Protein AF-A0A9E5TPZ7-F1 (afdb_monomer_lite)

Sequence (290 aa):
MLGFLERLFGKSESRESRTTAAVMASDDLERIEEELKKITHGYEAARLLNRAGDLYLVKGDRQKALGRYGDAIDAYLQAGEYDNAMAVCRKIIRVVPEVIRTRRTLAWLCLGKGFLEIAREHIEAYTAASIEADLSPLAVQHLLLMAQYVDRPEFRDFLTDKLVELGDQEAAERVREGKAAEGVRAAGWTPVVFAAMLTPEELRRAATEGFEIKAPTGEAGVVDELESLLFDPEGAARAQMAEIEAAAQKESAPEEEVAAEVEEEEEHEAEKEEEEEEEEGEEEEEEEED

Foldseek 3Di:
DPPPVCVVPDDDDDPVRLVVLLVVLVVLLVVLVVVCVVPVAADVNLVSLQSNLVSCVSNVNNLSSLLSLLSSLLRCLLNVNLVVSLVSLVVNCVVQVLQLLSLLLNLLSCQLVVVLVSSLVSLVSSLVSCVVLVNLLLNLLSLLLQLLAAQPPVSLLSSLVSCVVSVNNVSSVCSVPDGHPHHSNGQHCQSSSVSSLDFSVNSVCCSVVVHRDYTDRPPDPCSVVCVVVSPPPVRRSVRSSVSVVSSVVVVPDDCPVVVVVVVVVVVVVVVVVVVVVVVVVVVVVVVVPD

Structure (mmCIF, N/CA/C/O backbone):
data_AF-A0A9E5TPZ7-F1
#
_entry.id   AF-A0A9E5TPZ7-F1
#
loop_
_atom_site.group_PDB
_atom_site.id
_atom_site.type_symbol
_atom_site.label_atom_id
_atom_site.label_alt_id
_atom_site.label_comp_id
_atom_site.label_asym_id
_atom_site.label_entity_id
_atom_site.label_seq_id
_atom_site.pdbx_PDB_ins_code
_atom_site.Cartn_x
_atom_site.Cartn_y
_atom_site.Cartn_z
_atom_site.occupancy
_atom_site.B_iso_or_equiv
_atom_site.auth_seq_id
_atom_site.auth_comp_id
_atom_site.auth_asym_id
_atom_site.auth_atom_id
_atom_site.pdbx_PDB_model_num
ATOM 1 N N . MET A 1 1 ? -6.695 -1.671 -24.739 1.00 43.97 1 MET A N 1
ATOM 2 C CA . MET A 1 1 ? -5.340 -1.859 -24.167 1.00 43.97 1 MET A CA 1
ATOM 3 C C . MET A 1 1 ? -5.181 -3.199 -23.423 1.00 43.97 1 MET A C 1
ATOM 5 O O . MET A 1 1 ? -4.324 -3.303 -22.562 1.00 43.97 1 MET A O 1
ATOM 9 N N . LEU A 1 2 ? -5.942 -4.250 -23.774 1.00 39.06 2 LEU A N 1
ATOM 10 C CA . LEU A 1 2 ? -5.885 -5.566 -23.105 1.00 39.06 2 LEU A CA 1
ATOM 11 C C . LEU A 1 2 ? -5.026 -6.620 -23.842 1.00 39.06 2 LEU A C 1
ATOM 13 O O . LEU A 1 2 ? -4.728 -7.659 -23.277 1.00 39.06 2 LEU A O 1
ATOM 17 N N . GLY A 1 3 ? -4.557 -6.343 -25.066 1.00 36.59 3 GLY A N 1
ATOM 18 C CA . GLY A 1 3 ? -3.889 -7.346 -25.915 1.00 36.59 3 GLY A CA 1
ATOM 19 C C . GLY A 1 3 ? -2.373 -7.519 -25.740 1.00 36.59 3 GLY A C 1
ATOM 20 O O . GLY A 1 3 ? -1.787 -8.330 -26.447 1.00 36.59 3 GLY A O 1
ATOM 21 N N . PHE A 1 4 ? -1.712 -6.756 -24.859 1.00 51.56 4 PHE A N 1
ATOM 22 C CA . PHE A 1 4 ? -0.260 -6.904 -24.646 1.00 51.56 4 PHE A CA 1
ATOM 23 C C . PHE A 1 4 ? 0.067 -7.995 -23.616 1.00 51.56 4 PHE A C 1
ATOM 25 O O . PHE A 1 4 ? 1.029 -8.731 -23.796 1.00 51.56 4 PHE A O 1
ATOM 32 N N . LEU A 1 5 ? -0.764 -8.147 -22.577 1.00 46.06 5 LEU A N 1
ATOM 33 C CA . LEU A 1 5 ? -0.513 -9.104 -21.493 1.00 46.06 5 LEU A CA 1
ATOM 34 C C . LEU A 1 5 ? -0.950 -10.536 -21.847 1.00 46.06 5 LEU A C 1
ATOM 36 O O . LEU A 1 5 ? -0.249 -11.474 -21.494 1.00 46.06 5 LEU A O 1
ATOM 40 N N . GLU A 1 6 ? -2.020 -10.726 -22.629 1.00 43.81 6 GLU A N 1
ATOM 41 C CA . GLU A 1 6 ? -2.411 -12.064 -23.127 1.00 43.81 6 GLU A CA 1
ATOM 42 C C . GLU A 1 6 ? -1.367 -12.685 -24.068 1.00 43.81 6 GLU A C 1
ATOM 44 O O . GLU A 1 6 ? -1.239 -13.904 -24.146 1.00 43.81 6 GLU A O 1
ATOM 49 N N . ARG A 1 7 ? -0.577 -11.854 -24.759 1.00 48.50 7 ARG A N 1
ATOM 50 C CA . ARG A 1 7 ? 0.438 -12.316 -25.714 1.00 48.50 7 ARG A CA 1
ATOM 51 C C . ARG A 1 7 ? 1.728 -12.806 -25.046 1.00 48.50 7 ARG A C 1
ATOM 53 O O . ARG A 1 7 ? 2.487 -13.514 -25.690 1.00 48.50 7 ARG A O 1
ATOM 60 N N . LEU A 1 8 ? 1.948 -12.456 -23.776 1.00 52.69 8 LEU A N 1
ATOM 61 C CA . LEU A 1 8 ? 3.119 -12.868 -22.991 1.00 52.69 8 LEU A CA 1
ATOM 62 C C . LEU A 1 8 ? 2.910 -14.192 -22.237 1.00 52.69 8 LEU A C 1
ATOM 64 O O . LEU A 1 8 ? 3.887 -14.857 -21.914 1.00 52.69 8 LEU A O 1
ATOM 68 N N . PHE A 1 9 ? 1.659 -14.599 -21.990 1.00 55.25 9 PHE A N 1
ATOM 69 C CA . PHE A 1 9 ? 1.343 -15.805 -21.208 1.00 55.25 9 PHE A CA 1
ATOM 70 C C . PHE A 1 9 ? 0.661 -16.925 -22.013 1.00 55.25 9 PHE A C 1
ATOM 72 O O . PHE A 1 9 ? 0.388 -17.993 -21.471 1.00 55.25 9 PHE A O 1
ATOM 79 N N . GLY A 1 10 ? 0.415 -16.728 -23.314 1.00 41.12 10 GLY A N 1
ATOM 80 C CA . GLY A 1 10 ? -0.245 -17.709 -24.176 1.00 41.12 10 GLY A CA 1
ATOM 81 C C . GLY A 1 10 ? 0.584 -18.112 -25.397 1.00 41.12 10 GLY A C 1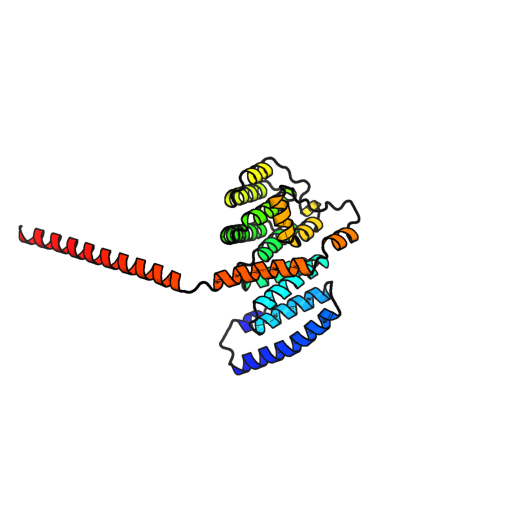
ATOM 82 O O . GLY A 1 10 ? 0.679 -17.348 -26.355 1.00 41.12 10 GLY A O 1
ATOM 83 N N . LYS A 1 11 ? 1.034 -19.378 -25.405 1.00 44.97 11 LYS A N 1
ATOM 84 C CA . LYS A 1 11 ? 1.666 -20.135 -26.512 1.00 44.97 11 LYS A CA 1
ATOM 85 C C . LYS A 1 11 ? 3.186 -19.953 -26.640 1.00 44.97 11 LYS A C 1
ATOM 87 O O . LYS A 1 11 ? 3.706 -18.849 -26.609 1.00 44.97 11 LYS A O 1
ATOM 92 N N . SER A 1 12 ? 3.893 -21.078 -26.783 1.00 46.06 12 SER A N 1
ATOM 93 C CA . SER A 1 12 ? 5.357 -21.197 -26.775 1.00 46.06 12 SER A CA 1
ATOM 94 C C . SER A 1 12 ? 6.047 -20.243 -27.763 1.00 46.06 12 SER A C 1
ATOM 96 O O . SER A 1 12 ? 6.241 -20.579 -28.934 1.00 46.06 12 SER A O 1
ATOM 98 N N . GLU A 1 13 ? 6.449 -19.060 -27.301 1.00 52.91 13 GLU A N 1
ATOM 99 C CA . GLU A 1 13 ? 7.326 -18.183 -28.075 1.00 52.91 13 GLU A CA 1
ATOM 100 C C . GLU A 1 13 ? 8.676 -18.873 -28.287 1.00 52.91 13 GLU A C 1
ATOM 102 O O . GLU A 1 13 ? 9.293 -19.364 -27.330 1.00 52.91 13 GLU A O 1
ATOM 107 N N . SER A 1 14 ? 9.138 -18.902 -29.540 1.00 56.91 14 SER A N 1
ATOM 108 C CA . SER A 1 14 ? 10.461 -19.398 -29.908 1.00 56.91 14 SER A CA 1
ATOM 109 C C . SER A 1 14 ? 11.553 -18.646 -29.152 1.00 56.91 14 SER A C 1
ATOM 111 O O . SER A 1 14 ? 11.469 -17.435 -28.940 1.00 56.91 14 SER A O 1
ATOM 113 N N . ARG A 1 15 ? 12.614 -19.366 -28.776 1.00 57.41 15 ARG A N 1
ATOM 114 C CA . ARG A 1 15 ? 13.763 -18.833 -28.025 1.00 57.41 15 ARG A CA 1
ATOM 115 C C . ARG A 1 15 ? 14.393 -17.600 -28.695 1.00 57.41 15 ARG A C 1
ATOM 117 O O . ARG A 1 15 ? 14.819 -16.693 -27.986 1.00 57.41 15 ARG A O 1
ATOM 124 N N . GLU A 1 16 ? 14.374 -17.538 -30.029 1.00 60.53 16 GLU A N 1
ATOM 125 C CA . GLU A 1 16 ? 14.803 -16.384 -30.840 1.00 60.53 16 GLU A CA 1
ATOM 126 C C . GLU A 1 16 ? 13.897 -15.150 -30.666 1.00 60.53 16 GLU A C 1
ATOM 128 O O . GLU A 1 16 ? 14.385 -14.033 -30.527 1.00 60.53 16 GLU A O 1
AT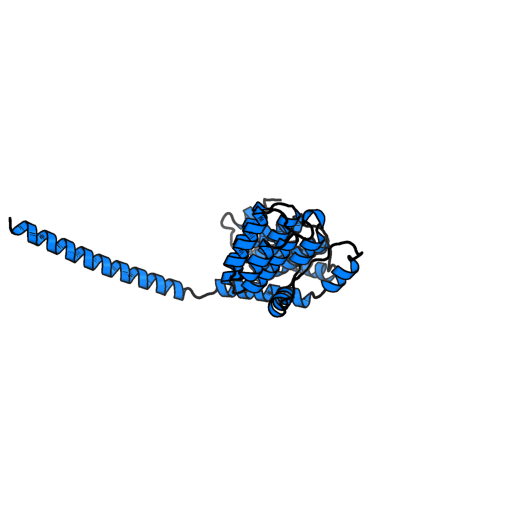OM 133 N N . SER A 1 17 ? 12.576 -15.331 -30.581 1.00 61.72 17 SER A N 1
ATOM 134 C CA . SER A 1 17 ? 11.623 -14.224 -30.396 1.00 61.72 17 SER A CA 1
ATOM 135 C C . SER A 1 17 ? 11.718 -13.614 -28.999 1.00 61.72 17 SER A C 1
ATOM 137 O O . SER A 1 17 ? 11.696 -12.391 -28.862 1.00 61.72 17 SER A O 1
ATOM 139 N N . ARG A 1 18 ? 11.926 -14.449 -27.971 1.00 62.06 18 ARG A N 1
ATOM 140 C CA . ARG A 1 18 ? 12.193 -13.980 -26.601 1.00 62.06 18 ARG A CA 1
ATOM 141 C C . ARG A 1 18 ? 13.506 -13.208 -26.494 1.00 62.06 18 ARG A C 1
ATOM 143 O O . ARG A 1 18 ? 13.567 -12.210 -25.782 1.00 62.06 18 ARG A O 1
ATOM 150 N N . THR A 1 19 ? 14.544 -13.622 -27.222 1.00 69.75 19 THR A N 1
ATOM 151 C CA . THR A 1 19 ? 15.822 -12.893 -27.234 1.00 69.75 19 THR A CA 1
ATOM 152 C C . THR A 1 19 ? 15.698 -11.549 -27.945 1.00 69.75 19 THR A C 1
ATOM 154 O O . THR A 1 19 ? 16.198 -10.557 -27.426 1.00 69.75 19 THR A O 1
ATOM 157 N N . THR A 1 20 ? 14.971 -11.461 -29.063 1.00 77.44 20 THR A N 1
ATOM 158 C CA . THR A 1 20 ? 14.703 -10.166 -29.713 1.00 77.44 20 THR A CA 1
ATOM 159 C C . THR A 1 20 ? 13.886 -9.228 -28.817 1.00 77.44 20 THR A C 1
ATOM 161 O O . THR A 1 20 ? 14.233 -8.055 -28.692 1.00 77.44 20 THR A O 1
ATOM 164 N N . ALA A 1 21 ? 12.845 -9.732 -28.145 1.00 76.31 21 ALA A N 1
ATOM 165 C CA . ALA A 1 21 ? 12.021 -8.934 -27.236 1.00 76.31 21 ALA A CA 1
ATOM 166 C C . ALA A 1 21 ? 12.813 -8.413 -26.024 1.00 76.31 21 ALA A C 1
ATOM 168 O O . ALA A 1 21 ? 12.684 -7.245 -25.666 1.00 76.31 21 ALA A O 1
ATOM 169 N N . ALA A 1 22 ? 13.674 -9.243 -25.429 1.00 78.19 22 ALA A N 1
ATOM 170 C CA . ALA A 1 22 ? 14.530 -8.840 -24.315 1.00 78.19 22 ALA A CA 1
ATOM 171 C C . ALA A 1 22 ? 15.598 -7.804 -24.722 1.00 78.19 22 ALA A C 1
ATOM 173 O O . ALA A 1 22 ? 15.921 -6.907 -23.938 1.00 78.19 22 ALA A O 1
ATOM 174 N N . VAL A 1 23 ? 16.131 -7.896 -25.948 1.00 80.69 23 VAL A N 1
ATOM 175 C CA . VAL A 1 23 ? 17.066 -6.897 -26.496 1.00 80.69 23 VAL A CA 1
ATOM 176 C C . VAL A 1 23 ? 16.355 -5.561 -26.712 1.00 80.69 23 VAL A C 1
ATOM 178 O O . VAL A 1 23 ? 16.794 -4.558 -26.162 1.00 80.69 23 VAL A O 1
ATOM 181 N N . MET A 1 24 ? 15.205 -5.550 -27.395 1.00 79.94 24 MET A N 1
ATOM 182 C CA . MET A 1 24 ? 14.411 -4.325 -27.583 1.00 79.94 24 MET A CA 1
ATOM 183 C C . MET A 1 24 ? 13.984 -3.704 -26.248 1.00 79.94 24 MET A C 1
ATOM 185 O O . MET A 1 24 ? 14.028 -2.488 -26.084 1.00 79.94 24 MET A O 1
ATOM 189 N N . ALA A 1 25 ? 13.615 -4.539 -25.272 1.00 82.38 25 ALA A N 1
ATOM 190 C CA . ALA A 1 25 ? 13.283 -4.081 -23.930 1.00 82.38 25 ALA A CA 1
ATOM 191 C C . ALA A 1 25 ? 14.478 -3.440 -23.214 1.00 82.38 25 ALA A C 1
ATOM 193 O O . ALA A 1 25 ? 14.273 -2.577 -22.369 1.00 82.38 25 ALA A O 1
ATOM 194 N N . SER A 1 26 ? 15.711 -3.840 -23.536 1.00 85.25 26 SER A N 1
ATOM 195 C CA . SER A 1 26 ? 16.919 -3.237 -22.967 1.00 85.25 26 SER A CA 1
ATOM 196 C C . SER A 1 26 ? 17.164 -1.838 -23.528 1.00 85.25 26 SER A C 1
ATOM 198 O O . SER A 1 26 ? 17.322 -0.915 -22.736 1.00 85.25 26 SER A O 1
ATOM 200 N N . ASP A 1 27 ? 17.085 -1.663 -24.849 1.00 87.69 27 ASP A N 1
ATOM 201 C CA . ASP A 1 27 ? 17.261 -0.354 -25.496 1.00 87.69 27 ASP A CA 1
ATOM 202 C C . ASP A 1 27 ? 16.184 0.651 -25.044 1.00 87.69 27 ASP A C 1
ATOM 204 O O . ASP A 1 27 ? 16.472 1.808 -24.724 1.00 87.69 27 ASP A O 1
ATOM 208 N N . ASP A 1 28 ? 14.923 0.207 -24.976 1.00 91.00 28 ASP A N 1
ATOM 209 C CA . ASP A 1 28 ? 13.819 1.039 -24.491 1.00 91.00 28 ASP A CA 1
ATOM 210 C C . ASP A 1 28 ? 13.961 1.381 -23.004 1.00 91.00 28 ASP A C 1
ATOM 212 O O . ASP A 1 28 ? 13.639 2.501 -22.600 1.00 91.00 28 ASP A O 1
ATOM 216 N N . LEU A 1 29 ? 14.438 0.437 -22.189 1.00 93.44 29 LEU A N 1
ATOM 217 C CA . LEU A 1 29 ? 14.648 0.662 -20.765 1.00 93.44 29 LEU A CA 1
ATOM 218 C C . LEU A 1 29 ? 15.757 1.690 -20.535 1.00 93.44 29 LEU A C 1
ATOM 220 O O . LEU A 1 29 ? 15.545 2.622 -19.770 1.00 93.44 29 LEU A O 1
ATOM 224 N N . GLU A 1 30 ? 16.894 1.580 -21.226 1.00 93.00 30 GLU A N 1
ATOM 225 C CA . GLU A 1 30 ? 17.986 2.559 -21.121 1.00 93.00 30 GLU A CA 1
ATOM 226 C C . GLU A 1 30 ? 17.507 3.979 -21.444 1.00 93.00 30 GLU A C 1
ATOM 228 O O . GLU A 1 30 ? 17.792 4.924 -20.705 1.00 93.00 30 GLU A O 1
ATOM 233 N N . ARG A 1 31 ? 16.705 4.129 -22.503 1.00 94.44 31 ARG A N 1
ATOM 234 C CA . ARG A 1 31 ? 16.108 5.418 -22.866 1.00 94.44 31 ARG A CA 1
ATOM 235 C C . ARG A 1 31 ? 15.179 5.955 -21.777 1.00 94.44 31 ARG A C 1
ATOM 237 O O . ARG A 1 31 ? 15.268 7.134 -21.440 1.00 94.44 31 ARG A O 1
ATOM 244 N N . ILE A 1 32 ? 14.299 5.113 -21.236 1.00 94.62 32 ILE A N 1
ATOM 245 C CA . ILE A 1 32 ? 13.359 5.510 -20.178 1.00 94.62 32 ILE A CA 1
ATOM 246 C C . ILE A 1 32 ? 14.107 5.920 -18.906 1.00 94.62 32 ILE A C 1
ATOM 248 O O . ILE A 1 32 ? 13.768 6.931 -18.299 1.00 94.62 32 ILE A O 1
ATOM 252 N N . GLU A 1 33 ? 15.144 5.182 -18.518 1.00 92.31 33 GLU A N 1
ATOM 253 C CA . GLU A 1 33 ? 15.965 5.502 -17.347 1.00 92.31 33 GLU A CA 1
ATOM 254 C C . GLU A 1 33 ? 16.686 6.853 -17.518 1.00 92.31 33 GLU A C 1
ATOM 256 O O . GLU A 1 33 ? 16.744 7.648 -16.582 1.00 92.31 33 GLU A O 1
ATOM 261 N N . GLU A 1 34 ? 17.177 7.174 -18.720 1.00 93.56 34 GLU A N 1
ATOM 262 C CA . GLU A 1 34 ? 17.749 8.497 -19.021 1.00 93.56 34 GLU A CA 1
ATOM 263 C C . GLU A 1 34 ? 16.713 9.632 -19.021 1.00 93.56 34 GLU A C 1
ATOM 265 O O . GLU A 1 34 ? 17.030 10.775 -18.679 1.00 93.56 34 GLU A O 1
ATOM 270 N N . GLU A 1 35 ? 15.470 9.349 -19.407 1.00 93.06 35 GLU A N 1
ATOM 271 C CA . GLU A 1 35 ? 14.366 10.308 -19.298 1.00 93.06 35 GLU A CA 1
ATOM 272 C C . GLU A 1 35 ? 13.977 10.545 -17.829 1.00 93.06 35 GLU A C 1
ATOM 274 O O . GLU A 1 35 ? 13.811 11.697 -17.422 1.00 93.06 35 GLU A O 1
ATOM 279 N N . LEU A 1 36 ? 13.933 9.493 -17.006 1.00 92.75 36 LEU A N 1
ATOM 280 C CA . LEU A 1 36 ? 13.632 9.575 -15.571 1.00 92.75 36 LEU A CA 1
ATOM 281 C C . LEU A 1 36 ? 14.690 10.350 -14.774 1.00 92.75 36 LEU A C 1
ATOM 283 O O . LEU A 1 36 ? 14.363 11.015 -13.795 1.00 92.75 36 LEU A O 1
ATOM 287 N N . LYS A 1 37 ? 15.948 10.379 -15.229 1.00 92.00 37 LYS A N 1
ATOM 288 C CA . LYS A 1 37 ? 16.968 11.275 -14.649 1.00 92.00 37 LYS A CA 1
ATOM 289 C C . LYS A 1 37 ? 16.638 12.761 -14.827 1.00 92.00 37 LYS A C 1
ATOM 291 O O . LYS A 1 37 ? 17.167 13.595 -14.098 1.00 92.00 37 LYS A O 1
ATOM 296 N N . LYS A 1 38 ? 15.810 13.106 -15.819 1.00 93.00 38 LYS A N 1
ATOM 297 C CA . LYS A 1 38 ? 15.416 14.489 -16.138 1.00 93.00 38 LYS A CA 1
ATOM 298 C C . LYS A 1 38 ? 14.058 14.849 -15.546 1.00 93.00 38 LYS A C 1
ATOM 300 O O . LYS A 1 38 ? 13.828 16.016 -15.243 1.00 93.00 38 LYS A O 1
ATOM 305 N N . ILE A 1 39 ? 13.165 13.868 -15.426 1.00 89.44 39 ILE A N 1
ATOM 306 C CA . ILE A 1 39 ? 11.806 14.035 -14.915 1.00 89.44 39 ILE A CA 1
ATOM 307 C C . ILE A 1 39 ? 11.660 13.156 -13.683 1.00 89.44 39 ILE A C 1
ATOM 309 O O . ILE A 1 39 ? 11.509 11.943 -13.787 1.00 89.44 39 ILE A O 1
ATOM 313 N N . THR A 1 40 ? 11.693 13.789 -12.517 1.00 74.00 40 THR A N 1
ATOM 314 C CA . THR A 1 40 ? 11.700 13.077 -11.238 1.00 74.00 40 THR A CA 1
ATOM 315 C C . THR A 1 40 ? 10.305 12.874 -10.648 1.00 74.00 40 THR A C 1
ATOM 317 O O . THR A 1 40 ? 10.121 11.944 -9.875 1.00 74.00 40 THR A O 1
ATOM 320 N N . HIS A 1 41 ? 9.308 13.689 -11.026 1.00 80.75 41 HIS A N 1
ATOM 321 C CA . HIS A 1 41 ? 7.978 13.669 -10.400 1.00 80.75 41 HIS A CA 1
ATOM 322 C C . HIS A 1 41 ? 6.839 13.956 -11.391 1.00 80.75 41 HIS A C 1
ATOM 324 O O . HIS A 1 41 ? 7.053 14.447 -12.504 1.00 80.75 41 HIS A O 1
ATOM 330 N N . GLY A 1 42 ? 5.609 13.680 -10.951 1.00 87.81 42 GLY A N 1
ATOM 331 C CA . GLY A 1 42 ? 4.375 13.964 -11.682 1.00 87.81 42 GLY A CA 1
ATOM 332 C C . GLY A 1 42 ? 3.931 12.846 -12.630 1.00 87.81 42 GLY A C 1
ATOM 333 O O . GLY A 1 42 ? 4.553 11.789 -12.733 1.00 87.81 42 GLY A O 1
ATOM 334 N N . TYR A 1 43 ? 2.830 13.092 -13.345 1.00 91.69 43 TYR A N 1
ATOM 335 C CA . TYR A 1 43 ? 2.160 12.086 -14.181 1.00 91.69 43 TYR A CA 1
ATOM 336 C C . TYR A 1 43 ? 3.074 11.442 -15.234 1.00 91.69 43 TYR A C 1
ATOM 338 O O . TYR A 1 43 ? 3.005 10.234 -15.466 1.00 91.69 43 TYR A O 1
ATOM 346 N N . GLU A 1 44 ? 3.949 12.230 -15.862 1.00 93.75 44 GLU A N 1
ATOM 347 C CA . GLU A 1 44 ? 4.851 11.705 -16.889 1.00 93.75 44 GLU A CA 1
ATOM 348 C C . GLU A 1 44 ? 5.924 10.789 -16.288 1.00 93.75 44 GLU A C 1
ATOM 350 O O . GLU A 1 44 ? 6.169 9.712 -16.833 1.00 93.75 44 GLU A O 1
ATOM 355 N N . ALA A 1 45 ? 6.485 11.145 -15.123 1.00 93.88 45 ALA A N 1
ATOM 356 C CA . ALA A 1 45 ? 7.378 10.255 -14.382 1.00 93.88 45 ALA A CA 1
ATOM 357 C C . ALA A 1 45 ? 6.660 8.949 -14.013 1.00 93.88 45 ALA A C 1
ATOM 359 O O . ALA A 1 45 ? 7.174 7.869 -14.294 1.00 93.88 45 ALA A O 1
ATOM 360 N N . ALA A 1 46 ? 5.430 9.028 -13.492 1.00 96.00 46 ALA A N 1
ATOM 361 C CA . ALA A 1 46 ? 4.633 7.855 -13.129 1.00 96.00 46 ALA A CA 1
ATOM 362 C C . ALA A 1 46 ? 4.404 6.905 -14.320 1.00 96.00 46 ALA A C 1
ATOM 364 O O . ALA A 1 46 ? 4.551 5.684 -14.213 1.00 96.00 46 ALA A O 1
ATOM 365 N N . ARG A 1 47 ? 4.098 7.468 -15.496 1.00 97.19 47 ARG A N 1
ATOM 366 C CA . ARG A 1 47 ? 3.903 6.710 -16.738 1.00 97.19 47 ARG A CA 1
ATOM 367 C C . ARG A 1 47 ? 5.185 6.007 -17.192 1.00 97.19 47 ARG A C 1
ATOM 369 O O . ARG A 1 47 ? 5.122 4.850 -17.615 1.00 97.19 47 ARG A O 1
ATOM 376 N N . LEU A 1 48 ? 6.326 6.691 -17.110 1.00 96.81 48 LEU A N 1
ATOM 377 C CA . LEU A 1 48 ? 7.636 6.137 -17.449 1.00 96.81 48 LEU A CA 1
ATOM 378 C C . LEU A 1 48 ? 8.070 5.046 -16.459 1.00 96.81 48 LEU A C 1
ATOM 380 O O . LEU A 1 48 ? 8.522 3.992 -16.897 1.00 96.81 48 LEU A O 1
ATOM 384 N N . LEU A 1 49 ? 7.850 5.237 -15.157 1.00 97.12 49 LEU A N 1
ATOM 385 C CA . LEU A 1 49 ? 8.129 4.244 -14.114 1.00 97.12 49 LEU A CA 1
ATOM 386 C C . LEU A 1 49 ? 7.293 2.970 -14.300 1.00 97.12 49 LEU A C 1
ATOM 388 O O . LEU A 1 49 ? 7.837 1.867 -14.320 1.00 97.12 49 LEU A O 1
ATOM 392 N N . ASN A 1 50 ? 5.989 3.104 -14.563 1.00 97.19 50 ASN A N 1
ATOM 393 C CA . ASN A 1 50 ? 5.119 1.960 -14.864 1.00 97.19 50 ASN A CA 1
ATOM 394 C C . ASN A 1 50 ? 5.607 1.200 -16.108 1.00 97.19 50 ASN A C 1
ATOM 396 O O . ASN A 1 50 ? 5.642 -0.031 -16.128 1.00 97.19 50 ASN A O 1
ATOM 400 N N . ARG A 1 51 ? 6.042 1.932 -17.143 1.00 97.06 51 ARG A N 1
ATOM 401 C CA . ARG A 1 51 ? 6.604 1.320 -18.348 1.00 97.06 51 ARG A CA 1
ATOM 402 C C . ARG A 1 51 ? 7.943 0.632 -18.076 1.00 97.06 51 ARG A C 1
ATOM 404 O O . ARG A 1 51 ? 8.163 -0.448 -18.615 1.00 97.06 51 ARG A O 1
ATOM 411 N N . ALA A 1 52 ? 8.813 1.217 -17.256 1.00 96.50 52 ALA A N 1
ATOM 412 C CA . ALA A 1 52 ? 10.064 0.587 -16.840 1.00 96.50 52 ALA A CA 1
ATOM 413 C C . ALA A 1 52 ? 9.787 -0.738 -16.113 1.00 96.50 52 ALA A C 1
ATOM 415 O O . ALA A 1 52 ? 10.414 -1.745 -16.432 1.00 96.50 52 ALA A O 1
ATOM 416 N N . GLY A 1 53 ? 8.785 -0.771 -15.226 1.00 95.69 53 GLY A N 1
ATOM 417 C CA . GLY A 1 53 ? 8.330 -1.998 -14.568 1.00 95.69 53 GLY A CA 1
ATOM 418 C C . GLY A 1 53 ? 7.910 -3.093 -15.557 1.00 95.69 53 GLY A C 1
ATOM 419 O O . GLY A 1 53 ? 8.350 -4.237 -15.435 1.00 95.69 53 GLY A O 1
ATOM 420 N N . ASP A 1 54 ? 7.138 -2.740 -16.593 1.00 95.44 54 ASP A N 1
ATOM 421 C CA . ASP A 1 54 ? 6.753 -3.685 -17.654 1.00 95.44 54 ASP A CA 1
ATOM 422 C C . ASP A 1 54 ? 7.982 -4.253 -18.389 1.00 95.44 54 ASP A C 1
ATOM 424 O O . ASP A 1 54 ? 8.036 -5.447 -18.685 1.00 95.44 54 ASP A O 1
ATOM 428 N N . LEU A 1 55 ? 8.981 -3.414 -18.681 1.00 95.25 55 LEU A N 1
ATOM 429 C CA . LEU A 1 55 ? 10.201 -3.834 -19.381 1.00 95.25 55 LEU A CA 1
ATOM 430 C C . LEU A 1 55 ? 11.102 -4.710 -18.506 1.00 95.25 55 LEU A C 1
ATOM 432 O O . LEU A 1 55 ? 11.658 -5.691 -19.003 1.00 95.25 55 LEU A O 1
ATOM 436 N N . TYR A 1 56 ? 11.211 -4.415 -17.210 1.00 94.12 56 TYR A N 1
ATOM 437 C CA . TYR A 1 56 ? 11.913 -5.286 -16.268 1.00 94.12 56 TYR A CA 1
ATOM 438 C C . TYR A 1 56 ? 11.249 -6.669 -16.176 1.00 94.12 56 TYR A C 1
ATOM 440 O O . TYR A 1 56 ? 11.964 -7.671 -16.203 1.00 94.12 56 TYR A O 1
ATOM 448 N N . LEU A 1 57 ? 9.909 -6.758 -16.200 1.00 90.81 57 LEU A N 1
ATOM 449 C CA . LEU A 1 57 ? 9.213 -8.052 -16.275 1.00 90.81 57 LEU A CA 1
ATOM 450 C C . LEU A 1 57 ? 9.525 -8.816 -17.565 1.00 90.81 57 LEU A C 1
ATOM 452 O O . LEU A 1 57 ? 9.783 -10.016 -17.504 1.00 90.81 57 LEU A O 1
ATOM 456 N N . VAL A 1 58 ? 9.548 -8.141 -18.721 1.00 91.44 58 VAL A N 1
ATOM 457 C CA . VAL A 1 58 ? 9.933 -8.770 -20.003 1.00 91.44 58 VAL A CA 1
ATOM 458 C C . VAL A 1 58 ? 11.357 -9.333 -19.936 1.00 91.44 58 VAL A C 1
ATOM 460 O O . VAL A 1 58 ? 11.638 -10.378 -20.521 1.00 91.44 58 VAL A O 1
ATOM 463 N N . LYS A 1 59 ? 12.251 -8.676 -19.190 1.00 90.62 59 LYS A N 1
ATOM 464 C CA . LYS A 1 59 ? 13.628 -9.131 -18.951 1.00 90.62 59 LYS A CA 1
ATOM 465 C C . LYS A 1 59 ? 13.748 -10.210 -17.865 1.00 90.62 59 LYS A C 1
ATOM 467 O O . LYS A 1 59 ? 14.845 -10.721 -17.663 1.00 90.62 59 LYS A O 1
ATOM 472 N N . GLY A 1 60 ? 12.656 -10.558 -17.181 1.00 88.75 60 GLY A N 1
ATOM 473 C CA . GLY A 1 60 ? 12.639 -11.514 -16.070 1.00 88.75 60 GLY A CA 1
ATOM 474 C C . GLY A 1 60 ? 13.133 -10.948 -14.734 1.00 88.75 60 GLY A C 1
ATOM 475 O O . GLY A 1 60 ? 13.229 -11.692 -13.763 1.00 88.75 60 GLY A O 1
ATOM 476 N N . ASP A 1 61 ? 13.417 -9.647 -14.653 1.00 90.94 61 ASP A N 1
ATOM 477 C CA . ASP A 1 61 ? 13.902 -8.984 -13.439 1.00 90.94 61 ASP A CA 1
ATOM 478 C C . ASP A 1 61 ? 12.712 -8.519 -12.584 1.00 90.94 61 ASP A C 1
ATOM 480 O O . ASP A 1 61 ? 12.301 -7.355 -12.599 1.00 90.94 61 ASP A O 1
ATOM 484 N N . ARG A 1 62 ? 12.097 -9.474 -11.876 1.00 90.25 62 ARG A N 1
ATOM 485 C CA . ARG A 1 62 ? 10.899 -9.225 -11.057 1.00 90.25 62 ARG A CA 1
ATOM 486 C C . ARG A 1 62 ? 11.157 -8.209 -9.946 1.00 90.25 62 ARG A C 1
ATOM 488 O O . ARG A 1 62 ? 10.314 -7.346 -9.720 1.00 90.25 62 ARG A O 1
ATOM 495 N N . GLN A 1 63 ? 12.321 -8.265 -9.299 1.00 90.75 63 GLN A N 1
ATOM 496 C CA . GLN A 1 63 ? 12.665 -7.370 -8.194 1.00 90.75 63 GLN A CA 1
ATOM 497 C C . GLN A 1 63 ? 12.713 -5.908 -8.655 1.00 90.75 63 GLN A C 1
ATOM 499 O O . GLN A 1 63 ? 12.056 -5.051 -8.060 1.00 90.75 63 GLN A O 1
ATOM 504 N N . LYS A 1 64 ? 13.407 -5.610 -9.763 1.00 93.06 64 LYS A N 1
ATOM 505 C CA . LYS A 1 64 ? 13.420 -4.240 -10.299 1.00 93.06 64 LYS A CA 1
ATOM 506 C C . LYS A 1 64 ? 12.067 -3.815 -10.842 1.00 93.06 64 LYS A C 1
ATOM 508 O O . LYS A 1 64 ? 11.710 -2.646 -10.707 1.00 93.06 64 LYS A O 1
ATOM 513 N N . ALA A 1 65 ? 11.298 -4.741 -11.415 1.00 94.44 65 ALA A N 1
ATOM 514 C CA . ALA A 1 65 ? 9.943 -4.434 -11.847 1.00 94.44 65 ALA A CA 1
ATOM 515 C C . ALA A 1 65 ? 9.073 -3.955 -10.679 1.00 94.44 65 ALA A C 1
ATOM 517 O O . ALA A 1 65 ? 8.425 -2.917 -10.793 1.00 94.44 65 ALA A O 1
ATOM 518 N N . LEU A 1 66 ? 9.101 -4.669 -9.549 1.00 94.50 66 LEU A N 1
ATOM 519 C CA . LEU A 1 66 ? 8.372 -4.291 -8.338 1.00 94.50 66 LEU A CA 1
ATOM 520 C C . LEU A 1 66 ? 8.805 -2.924 -7.802 1.00 94.50 66 LEU A C 1
ATOM 522 O O . LEU A 1 66 ? 7.937 -2.118 -7.472 1.00 94.50 66 LEU A O 1
ATOM 526 N N . GLY A 1 67 ? 10.112 -2.641 -7.780 1.00 93.81 67 GLY A N 1
ATOM 527 C CA . GLY A 1 67 ? 10.624 -1.318 -7.407 1.00 93.81 67 GLY A CA 1
ATOM 528 C C . GLY A 1 67 ? 10.015 -0.213 -8.273 1.00 93.81 67 GLY A C 1
ATOM 529 O O . GLY A 1 67 ? 9.365 0.692 -7.760 1.00 93.81 67 GLY A O 1
ATOM 530 N N . ARG A 1 68 ? 10.084 -0.355 -9.605 1.00 95.88 68 ARG A N 1
ATOM 531 C CA . ARG A 1 68 ? 9.538 0.656 -10.530 1.00 95.88 68 ARG A CA 1
ATOM 532 C C . ARG A 1 68 ? 8.027 0.780 -10.499 1.00 95.88 68 ARG A C 1
ATOM 534 O O . ARG A 1 68 ? 7.507 1.871 -10.719 1.00 95.88 68 ARG A O 1
ATOM 541 N N . TYR A 1 69 ? 7.305 -0.299 -10.218 1.00 97.06 69 TYR A N 1
ATOM 542 C CA . TYR A 1 69 ? 5.870 -0.190 -9.994 1.00 97.06 69 TYR A CA 1
ATOM 543 C C . TYR A 1 69 ? 5.533 0.517 -8.679 1.00 97.06 69 TYR A C 1
ATOM 545 O O . TYR A 1 69 ? 4.552 1.255 -8.657 1.00 97.06 69 TYR A O 1
ATOM 553 N N . GLY A 1 70 ? 6.327 0.330 -7.620 1.00 95.31 70 GLY A N 1
ATOM 554 C CA . GLY A 1 70 ? 6.201 1.092 -6.373 1.00 95.31 70 GLY A CA 1
ATOM 555 C C . GLY A 1 70 ? 6.365 2.585 -6.607 1.00 95.31 70 GLY A C 1
ATOM 556 O O . GLY A 1 70 ? 5.440 3.347 -6.339 1.00 95.31 70 GLY A O 1
ATOM 557 N N . ASP A 1 71 ? 7.477 2.969 -7.236 1.00 95.62 71 ASP A N 1
ATOM 558 C CA . ASP A 1 71 ? 7.749 4.363 -7.598 1.00 95.62 71 ASP A CA 1
ATOM 559 C C . ASP A 1 71 ? 6.622 4.947 -8.470 1.00 95.62 71 ASP A C 1
ATOM 561 O O . ASP A 1 71 ? 6.207 6.094 -8.304 1.00 95.62 71 ASP A O 1
ATOM 565 N N . ALA A 1 72 ? 6.088 4.153 -9.407 1.00 97.25 72 ALA A N 1
ATOM 566 C CA . ALA A 1 72 ? 4.974 4.573 -10.251 1.00 97.25 72 ALA A CA 1
ATOM 567 C C . ALA A 1 72 ? 3.686 4.807 -9.452 1.00 97.25 72 ALA A C 1
ATOM 569 O O . ALA A 1 72 ? 2.972 5.768 -9.734 1.00 97.25 72 ALA A O 1
ATOM 570 N N . ILE A 1 73 ? 3.365 3.933 -8.490 1.00 97.31 73 ILE A N 1
ATOM 571 C CA . ILE A 1 73 ? 2.208 4.099 -7.600 1.00 97.31 73 ILE A CA 1
ATOM 572 C C . ILE A 1 73 ? 2.347 5.412 -6.838 1.00 97.31 73 ILE A C 1
ATOM 574 O O . ILE A 1 73 ? 1.431 6.229 -6.896 1.00 97.31 73 ILE A O 1
ATOM 578 N N . ASP A 1 74 ? 3.491 5.638 -6.199 1.00 95.69 74 ASP A N 1
ATOM 579 C CA . ASP A 1 74 ? 3.740 6.831 -5.395 1.00 95.69 74 ASP A CA 1
ATOM 580 C C . ASP A 1 74 ? 3.641 8.105 -6.259 1.00 95.69 74 ASP A C 1
ATOM 582 O O . ASP A 1 74 ? 2.927 9.050 -5.912 1.00 95.69 74 ASP A O 1
ATOM 586 N N . ALA A 1 75 ? 4.235 8.098 -7.458 1.00 95.06 75 ALA A N 1
ATOM 587 C CA . ALA A 1 75 ? 4.142 9.212 -8.402 1.00 95.06 75 ALA A CA 1
ATOM 588 C C . ALA A 1 75 ? 2.709 9.446 -8.927 1.00 95.06 75 ALA A C 1
ATOM 590 O O . ALA A 1 75 ? 2.297 10.595 -9.109 1.00 95.06 75 ALA A O 1
ATOM 591 N N . TYR A 1 76 ? 1.916 8.390 -9.154 1.00 96.94 76 TYR A N 1
ATOM 592 C CA . TYR A 1 76 ? 0.500 8.531 -9.512 1.00 96.94 76 TYR A CA 1
ATOM 593 C C . TYR A 1 76 ? -0.331 9.090 -8.352 1.00 96.94 76 TYR A C 1
ATOM 595 O O . TYR A 1 76 ? -1.194 9.935 -8.586 1.00 96.94 76 TYR A O 1
ATOM 603 N N . LEU A 1 77 ? -0.077 8.662 -7.112 1.00 95.62 77 LEU A N 1
ATOM 604 C CA . LEU A 1 77 ? -0.763 9.181 -5.926 1.00 95.62 77 LEU A CA 1
ATOM 605 C C . LEU A 1 77 ? -0.508 10.682 -5.752 1.00 95.62 77 LEU A C 1
ATOM 607 O O . LEU A 1 77 ? -1.461 11.443 -5.575 1.00 95.62 77 LEU A O 1
ATOM 611 N N . GLN A 1 78 ? 0.751 11.107 -5.878 1.00 92.06 78 GLN A N 1
ATOM 612 C CA . GLN A 1 78 ? 1.147 12.518 -5.821 1.00 92.06 78 GLN A CA 1
ATOM 613 C C . GLN A 1 78 ? 0.534 13.344 -6.961 1.00 92.06 78 GLN A C 1
ATOM 615 O O . GLN A 1 78 ? 0.139 14.488 -6.757 1.00 92.06 78 GLN A O 1
ATOM 620 N N . ALA A 1 79 ? 0.396 12.761 -8.156 1.00 91.62 79 ALA A N 1
ATOM 621 C CA . ALA A 1 79 ? -0.236 13.418 -9.299 1.00 91.62 79 ALA A CA 1
ATOM 622 C C . ALA A 1 79 ? -1.778 13.477 -9.221 1.00 91.62 79 ALA A C 1
ATOM 624 O O . ALA A 1 79 ? -2.401 14.058 -10.108 1.00 91.62 79 ALA A O 1
ATOM 625 N N . GLY A 1 80 ? -2.407 12.875 -8.203 1.00 93.06 80 GLY A N 1
ATOM 626 C CA . GLY A 1 80 ? -3.869 12.783 -8.089 1.00 93.06 80 GLY A CA 1
ATOM 627 C C . GLY A 1 80 ? -4.509 11.737 -9.014 1.00 93.06 80 GLY A C 1
ATOM 628 O O . GLY A 1 80 ? -5.718 11.733 -9.235 1.00 93.06 80 GLY A O 1
ATOM 629 N N . GLU A 1 81 ? -3.705 10.829 -9.560 1.00 95.56 81 GLU A N 1
ATOM 630 C CA . GLU A 1 81 ? -4.066 9.879 -10.614 1.00 95.56 81 GLU A CA 1
ATOM 631 C C . GLU A 1 81 ? -4.417 8.505 -10.021 1.00 95.56 81 GLU A C 1
ATOM 633 O O . GLU A 1 81 ? -3.818 7.469 -10.323 1.00 95.56 81 GLU A O 1
ATOM 638 N N . TYR A 1 82 ? -5.415 8.493 -9.135 1.00 95.19 82 TYR A N 1
ATOM 639 C CA . TYR A 1 82 ? -5.741 7.345 -8.280 1.00 95.19 82 TYR A CA 1
ATOM 640 C C . TYR A 1 82 ? -6.175 6.092 -9.052 1.00 95.19 82 TYR A C 1
ATOM 642 O O . TYR A 1 82 ? -5.828 4.979 -8.666 1.00 95.19 82 TYR A O 1
ATOM 650 N N . ASP A 1 83 ? -6.898 6.245 -10.165 1.00 95.75 83 ASP A N 1
ATOM 651 C CA . ASP A 1 83 ? -7.279 5.111 -11.021 1.00 95.75 83 ASP A CA 1
ATOM 652 C C . ASP A 1 83 ? -6.065 4.421 -11.649 1.00 95.75 83 ASP A C 1
ATOM 654 O O . ASP A 1 83 ? -6.023 3.190 -11.749 1.00 95.75 83 ASP A O 1
ATOM 658 N N . ASN A 1 84 ? -5.057 5.208 -12.025 1.00 97.75 84 ASN A N 1
ATOM 659 C CA . ASN A 1 84 ? -3.813 4.691 -12.572 1.00 97.75 84 ASN A CA 1
ATOM 660 C C . ASN A 1 84 ? -3.002 3.974 -11.485 1.00 97.75 84 ASN A C 1
ATOM 662 O O . ASN A 1 84 ? -2.552 2.852 -11.719 1.00 97.75 84 ASN A O 1
ATOM 666 N N . ALA A 1 85 ? -2.919 4.539 -10.275 1.00 98.25 85 ALA A N 1
ATOM 667 C CA . ALA A 1 85 ? -2.315 3.864 -9.123 1.00 98.25 85 ALA A CA 1
ATOM 668 C C . ALA A 1 85 ? -2.997 2.511 -8.830 1.00 98.25 85 ALA A C 1
ATOM 670 O O . ALA A 1 85 ? -2.324 1.484 -8.736 1.00 98.25 85 ALA A O 1
ATOM 671 N N . MET A 1 86 ? -4.337 2.463 -8.797 1.00 98.12 86 MET A N 1
ATOM 672 C CA . MET A 1 86 ? -5.088 1.211 -8.610 1.00 98.12 86 MET A CA 1
ATOM 673 C C . MET A 1 86 ? -4.782 0.180 -9.703 1.00 98.12 86 MET A C 1
ATOM 675 O O . MET A 1 86 ? -4.670 -1.015 -9.421 1.00 98.12 86 MET A O 1
ATOM 679 N N . ALA A 1 87 ? -4.667 0.617 -10.961 1.00 97.94 87 ALA A N 1
ATOM 680 C CA . ALA A 1 87 ? -4.344 -0.269 -12.074 1.00 97.94 87 ALA A CA 1
ATOM 681 C C . ALA A 1 87 ? -2.942 -0.882 -11.935 1.00 97.94 87 ALA A C 1
ATOM 683 O O . ALA A 1 87 ? -2.776 -2.072 -12.221 1.00 97.94 87 ALA A O 1
ATOM 684 N N . VAL A 1 88 ? -1.960 -0.107 -11.460 1.00 98.00 88 VAL A N 1
ATOM 685 C CA . VAL A 1 88 ? -0.613 -0.613 -11.162 1.00 98.00 88 VAL A CA 1
ATOM 686 C C . VAL A 1 88 ? -0.651 -1.588 -9.983 1.00 98.00 88 VAL A C 1
ATOM 688 O O . VAL A 1 88 ? -0.136 -2.694 -10.125 1.00 98.00 88 VAL A O 1
ATOM 691 N N . CYS A 1 89 ? -1.355 -1.278 -8.887 1.00 98.06 89 CYS A N 1
ATOM 692 C CA . CYS A 1 89 ? -1.497 -2.211 -7.761 1.00 98.06 89 CYS A CA 1
ATOM 693 C C . CYS A 1 89 ? -2.071 -3.567 -8.197 1.00 98.06 89 CYS A C 1
ATOM 695 O O . CYS A 1 89 ? -1.507 -4.620 -7.906 1.00 98.06 89 CYS A O 1
ATOM 697 N N . ARG A 1 90 ? -3.162 -3.556 -8.974 1.00 97.12 90 ARG A N 1
ATOM 698 C CA . ARG A 1 90 ? -3.764 -4.784 -9.522 1.00 97.12 90 ARG A CA 1
ATOM 699 C C . ARG A 1 90 ? -2.832 -5.525 -10.476 1.00 97.12 90 ARG A C 1
ATOM 701 O O . ARG A 1 90 ? -3.007 -6.722 -10.688 1.00 97.12 90 ARG A O 1
ATOM 708 N N . LYS A 1 91 ? -1.914 -4.825 -11.148 1.00 95.50 91 LYS A N 1
ATOM 709 C CA . LYS A 1 91 ? -0.896 -5.454 -11.998 1.00 95.50 91 LYS A CA 1
ATOM 710 C C . LYS A 1 91 ? 0.124 -6.192 -11.134 1.00 95.50 91 LYS A C 1
ATOM 712 O O . LYS A 1 91 ? 0.360 -7.360 -11.407 1.00 95.50 91 LYS A O 1
ATOM 717 N N . ILE A 1 92 ? 0.650 -5.546 -10.094 1.00 96.00 92 ILE A N 1
ATOM 718 C CA . ILE A 1 92 ? 1.596 -6.161 -9.155 1.00 96.00 92 ILE A CA 1
ATOM 719 C C . ILE A 1 92 ? 0.983 -7.409 -8.516 1.00 96.00 92 ILE A C 1
ATOM 721 O O . ILE A 1 92 ? 1.581 -8.468 -8.627 1.00 96.00 92 ILE A O 1
ATOM 725 N N . ILE A 1 93 ? -0.230 -7.324 -7.956 1.00 94.38 93 ILE A N 1
ATOM 726 C CA . ILE A 1 93 ? -0.883 -8.451 -7.253 1.00 94.38 93 ILE A CA 1
ATOM 727 C C . ILE A 1 93 ? -1.075 -9.680 -8.160 1.00 94.38 93 ILE A C 1
ATOM 729 O O . ILE A 1 93 ? -1.025 -10.809 -7.691 1.00 94.38 93 ILE A O 1
ATOM 733 N N . ARG A 1 94 ? -1.262 -9.486 -9.473 1.00 91.25 94 ARG A N 1
ATOM 734 C CA . ARG A 1 94 ? -1.349 -10.600 -10.437 1.00 91.25 94 ARG A CA 1
ATOM 735 C C . ARG A 1 94 ? -0.015 -11.303 -10.684 1.00 91.25 94 ARG A C 1
ATOM 737 O O . ARG A 1 94 ? -0.021 -12.426 -11.172 1.00 91.25 94 ARG A O 1
ATOM 744 N N . VAL A 1 95 ? 1.101 -10.619 -10.446 1.00 86.69 95 VAL A N 1
ATOM 745 C CA . VAL A 1 95 ? 2.456 -11.141 -10.677 1.00 86.69 95 VAL A CA 1
ATOM 746 C C . VAL A 1 95 ? 3.071 -11.645 -9.378 1.00 86.69 95 VAL A C 1
ATOM 748 O O . VAL A 1 95 ? 3.739 -12.671 -9.390 1.00 86.69 95 VAL A O 1
ATOM 751 N N . VAL A 1 96 ? 2.852 -10.919 -8.284 1.00 87.38 96 VAL A N 1
ATOM 752 C CA . VAL A 1 96 ? 3.349 -11.218 -6.943 1.00 87.38 96 VAL A CA 1
ATOM 753 C C . VAL A 1 96 ? 2.197 -10.960 -5.968 1.00 87.38 96 VAL A C 1
ATOM 755 O O . VAL A 1 96 ? 1.960 -9.808 -5.585 1.00 87.38 96 VAL A O 1
ATOM 758 N N . PRO A 1 97 ? 1.413 -11.995 -5.623 1.00 86.31 97 PRO A N 1
ATOM 759 C CA . PRO A 1 97 ? 0.249 -11.834 -4.762 1.00 86.31 97 PRO A CA 1
ATOM 760 C C . PRO A 1 97 ? 0.641 -11.418 -3.340 1.00 86.31 97 PRO A C 1
ATOM 762 O O . PRO A 1 97 ? -0.092 -10.650 -2.731 1.00 86.31 97 PRO A O 1
ATOM 765 N N . GLU A 1 98 ? 1.812 -11.795 -2.833 1.00 84.00 98 GLU A N 1
ATOM 766 C CA . GLU A 1 98 ? 2.176 -11.573 -1.422 1.00 84.00 98 GLU A CA 1
ATOM 767 C C . GLU A 1 98 ? 2.718 -10.171 -1.092 1.00 84.00 98 GLU A C 1
ATOM 769 O O . GLU A 1 98 ? 3.202 -9.915 0.008 1.00 84.00 98 GLU A O 1
ATOM 774 N N . VAL A 1 99 ? 2.625 -9.203 -2.016 1.00 89.12 99 VAL A N 1
ATOM 775 C CA . VAL A 1 99 ? 3.128 -7.841 -1.761 1.00 89.12 99 VAL A CA 1
ATOM 776 C C . VAL A 1 99 ? 2.189 -7.071 -0.823 1.00 89.12 99 VAL A C 1
ATOM 778 O O . VAL A 1 99 ? 1.232 -6.416 -1.259 1.00 89.12 99 VAL A O 1
ATOM 781 N N . ILE A 1 100 ? 2.511 -7.100 0.473 1.00 92.62 100 ILE A N 1
ATOM 782 C CA . ILE A 1 100 ? 1.743 -6.489 1.572 1.00 92.62 100 ILE A CA 1
ATOM 783 C C . ILE A 1 100 ? 1.475 -5.000 1.318 1.00 92.62 100 ILE A C 1
ATOM 785 O O . ILE A 1 100 ? 0.310 -4.583 1.295 1.00 92.62 100 ILE A O 1
ATOM 789 N N . ARG A 1 101 ? 2.519 -4.192 1.048 1.00 93.06 101 ARG A N 1
ATOM 790 C CA . ARG A 1 101 ? 2.372 -2.750 0.756 1.00 93.06 101 ARG A CA 1
ATOM 791 C C . ARG A 1 101 ? 1.361 -2.498 -0.361 1.00 93.06 101 ARG A C 1
ATOM 793 O O . ARG A 1 101 ? 0.531 -1.599 -0.250 1.00 93.06 101 ARG A O 1
ATOM 800 N N . THR A 1 102 ? 1.393 -3.287 -1.434 1.00 95.62 102 THR A N 1
ATOM 801 C CA . THR A 1 102 ? 0.495 -3.098 -2.578 1.00 95.62 102 THR A CA 1
ATOM 802 C C . THR A 1 102 ? -0.958 -3.404 -2.231 1.00 95.62 102 THR A C 1
ATOM 804 O O . THR A 1 102 ? -1.839 -2.624 -2.604 1.00 95.62 102 THR A O 1
ATOM 807 N N . ARG A 1 103 ? -1.229 -4.500 -1.511 1.00 95.50 103 ARG A N 1
ATOM 808 C CA . ARG A 1 103 ? -2.594 -4.842 -1.073 1.00 95.50 103 ARG A CA 1
ATOM 809 C C . ARG A 1 103 ? -3.163 -3.770 -0.152 1.00 95.50 103 ARG A C 1
ATOM 811 O O . ARG A 1 103 ? -4.269 -3.288 -0.383 1.00 95.50 103 ARG A O 1
ATOM 818 N N . ARG A 1 104 ? -2.362 -3.321 0.813 1.00 95.88 104 ARG A N 1
ATOM 819 C CA . ARG A 1 104 ? -2.682 -2.209 1.713 1.00 95.88 104 ARG A CA 1
ATOM 820 C C . ARG A 1 104 ? -3.015 -0.923 0.954 1.00 95.88 104 ARG A C 1
ATOM 822 O O . ARG A 1 104 ? -4.055 -0.314 1.195 1.00 95.88 104 ARG A O 1
ATOM 829 N N . THR A 1 105 ? -2.167 -0.511 0.011 1.00 97.00 105 THR A N 1
ATOM 830 C CA . THR A 1 105 ? -2.415 0.687 -0.807 1.00 97.00 105 THR A CA 1
ATOM 831 C C . THR A 1 105 ? -3.686 0.539 -1.642 1.00 97.00 105 THR A C 1
ATOM 833 O O . THR A 1 105 ? -4.478 1.476 -1.738 1.00 97.00 105 THR A O 1
ATOM 836 N N . LEU A 1 106 ? -3.939 -0.642 -2.211 1.00 97.44 106 LEU A N 1
ATOM 837 C CA . LEU A 1 106 ? -5.163 -0.890 -2.968 1.00 97.44 106 LEU A CA 1
ATOM 838 C C . LEU A 1 106 ? -6.418 -0.866 -2.082 1.00 97.44 106 LEU A C 1
ATOM 840 O O . LEU A 1 106 ? -7.438 -0.329 -2.520 1.00 97.44 106 LEU A O 1
ATOM 844 N N . ALA A 1 107 ? -6.346 -1.366 -0.846 1.00 96.81 107 ALA A N 1
ATOM 845 C CA . ALA A 1 107 ? -7.427 -1.255 0.132 1.00 96.81 107 ALA A CA 1
ATOM 846 C C . ALA A 1 107 ? -7.767 0.217 0.419 1.00 96.81 107 ALA A C 1
ATOM 848 O O . ALA A 1 107 ? -8.923 0.616 0.278 1.00 96.81 107 ALA A O 1
ATOM 849 N N . TRP A 1 108 ? -6.761 1.051 0.702 1.00 96.12 108 TRP A N 1
ATOM 850 C CA . TRP A 1 108 ? -6.933 2.495 0.901 1.00 96.12 108 TRP A CA 1
ATOM 851 C C . TRP A 1 108 ? -7.552 3.200 -0.311 1.00 96.12 108 TRP A C 1
ATOM 853 O O . TRP A 1 108 ? -8.492 3.984 -0.166 1.00 96.12 108 TRP A O 1
ATOM 863 N N . LEU A 1 109 ? -7.090 2.882 -1.522 1.00 95.94 109 LEU A N 1
ATOM 864 C CA . LEU A 1 109 ? -7.664 3.430 -2.753 1.00 95.94 109 LEU A CA 1
ATOM 865 C C . LEU A 1 109 ? -9.131 3.004 -2.948 1.00 95.94 109 LEU A C 1
ATOM 867 O O . LEU A 1 109 ? -9.964 3.811 -3.372 1.00 95.94 109 LEU A O 1
ATOM 871 N N . CYS A 1 110 ? -9.476 1.760 -2.603 1.00 95.56 110 CYS A N 1
ATOM 872 C CA . CYS A 1 110 ? -10.855 1.272 -2.639 1.00 95.56 110 CYS A CA 1
ATOM 873 C C . CYS A 1 110 ? -11.736 1.973 -1.595 1.00 95.56 110 CYS A C 1
ATOM 875 O O . CYS A 1 110 ? -12.859 2.363 -1.925 1.00 95.56 110 CYS A O 1
ATOM 877 N N . LEU A 1 111 ? -11.226 2.214 -0.383 1.00 93.12 111 LEU A N 1
ATOM 878 C CA . LEU A 1 111 ? -11.902 3.019 0.640 1.00 93.12 111 LEU A CA 1
ATOM 879 C C . LEU A 1 111 ? -12.167 4.449 0.152 1.00 93.12 111 LEU A C 1
ATOM 881 O O . LEU A 1 111 ? -13.298 4.924 0.262 1.00 93.12 111 LEU A O 1
ATOM 885 N N . GLY A 1 112 ? -11.174 5.087 -0.479 1.00 91.50 112 GLY A N 1
ATOM 886 C CA . GLY A 1 112 ? -11.303 6.402 -1.122 1.00 91.50 112 GLY A CA 1
ATOM 887 C C . GLY A 1 112 ? -12.457 6.478 -2.121 1.00 91.50 112 GLY A C 1
ATOM 888 O O . GLY A 1 112 ? -13.226 7.439 -2.137 1.00 91.50 112 GLY A O 1
ATOM 889 N N . LYS A 1 113 ? -12.649 5.414 -2.909 1.00 91.31 113 LYS A N 1
ATOM 890 C CA . LYS A 1 113 ? -13.770 5.297 -3.858 1.00 91.31 113 LYS A CA 1
ATOM 891 C C . LYS A 1 113 ? -15.090 4.848 -3.221 1.00 91.31 113 LYS A C 1
ATOM 893 O O . LYS A 1 113 ? -16.150 4.943 -3.845 1.00 91.31 113 LYS A O 1
ATOM 898 N N . GLY A 1 114 ? -15.064 4.374 -1.979 1.00 90.94 114 GLY A N 1
ATOM 899 C CA . GLY A 1 114 ? -16.202 3.742 -1.312 1.00 90.94 114 GLY A CA 1
ATOM 900 C C . GLY A 1 114 ? -16.523 2.340 -1.839 1.00 90.94 114 GL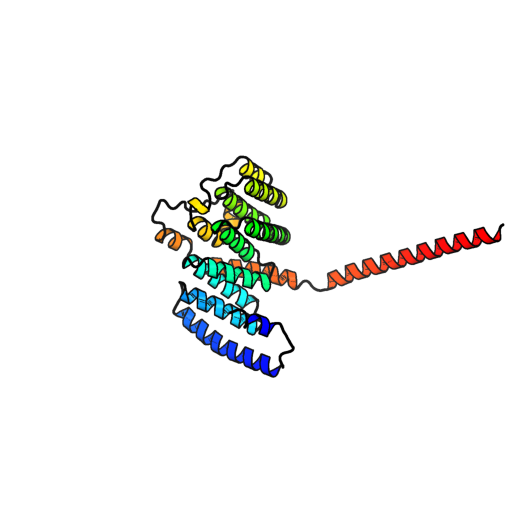Y A C 1
ATOM 901 O O . GLY A 1 114 ? -17.657 1.886 -1.704 1.00 90.94 114 GLY A O 1
ATOM 902 N N . PHE A 1 115 ? -15.553 1.654 -2.445 1.00 93.56 115 PHE A N 1
ATOM 903 C CA . PHE A 1 115 ? -15.655 0.252 -2.853 1.00 93.56 115 PHE A CA 1
ATOM 904 C C . PHE A 1 115 ? -15.346 -0.662 -1.665 1.00 93.56 115 PHE A C 1
ATOM 906 O O . PHE A 1 115 ? -14.316 -1.329 -1.631 1.00 93.56 115 PHE A O 1
ATOM 913 N N . LEU A 1 116 ? -16.236 -0.650 -0.670 1.00 91.75 116 LEU A N 1
ATOM 914 C CA . LEU A 1 116 ? -15.985 -1.286 0.624 1.00 91.75 116 LEU A CA 1
ATOM 915 C C . LEU A 1 116 ? -15.767 -2.799 0.514 1.00 91.75 116 LEU A C 1
ATOM 917 O O . LEU A 1 116 ? -14.813 -3.288 1.095 1.00 91.75 116 LEU A O 1
ATOM 921 N N . GLU A 1 117 ? -16.554 -3.531 -0.277 1.00 94.50 117 GLU A N 1
ATOM 922 C CA . GLU A 1 117 ? -16.364 -4.990 -0.394 1.00 94.50 117 GLU A CA 1
ATOM 923 C C . GLU A 1 117 ? -15.010 -5.360 -1.020 1.00 94.50 117 GLU A C 1
ATOM 925 O O . GLU A 1 117 ? -14.333 -6.260 -0.539 1.00 94.50 117 GLU A O 1
ATOM 930 N N . ILE A 1 118 ? -14.557 -4.603 -2.026 1.00 95.50 118 ILE A N 1
ATOM 931 C CA . ILE A 1 118 ? -13.226 -4.804 -2.626 1.00 95.50 118 ILE A CA 1
ATOM 932 C C . ILE A 1 118 ? -12.127 -4.417 -1.624 1.00 95.50 118 ILE A C 1
ATOM 934 O O . ILE A 1 118 ? -11.076 -5.049 -1.563 1.00 95.50 118 ILE A O 1
ATOM 938 N N . ALA A 1 119 ? -12.360 -3.384 -0.806 1.00 96.62 119 ALA A N 1
ATOM 939 C CA . ALA A 1 119 ? -11.435 -3.041 0.267 1.00 96.62 119 ALA A CA 1
ATOM 940 C C . ALA A 1 119 ? -11.324 -4.176 1.297 1.00 96.62 119 ALA A C 1
ATOM 942 O O . ALA A 1 119 ? -10.209 -4.474 1.708 1.00 96.62 119 ALA A O 1
ATOM 943 N N . ARG A 1 120 ? -12.436 -4.832 1.670 1.00 97.56 120 ARG A N 1
ATOM 944 C CA . ARG A 1 120 ? -12.434 -5.975 2.604 1.00 97.56 120 ARG A CA 1
ATOM 945 C C . ARG A 1 120 ? -11.601 -7.135 2.081 1.00 97.56 120 ARG A C 1
ATOM 947 O O . ARG A 1 120 ? -10.741 -7.601 2.812 1.00 97.56 120 ARG A O 1
ATOM 954 N N . GLU A 1 121 ? -11.778 -7.513 0.815 1.00 96.69 121 GLU A N 1
ATOM 955 C CA . GLU A 1 121 ? -10.983 -8.572 0.172 1.00 96.69 121 GLU A CA 1
ATOM 956 C C . GLU A 1 121 ? -9.474 -8.286 0.277 1.00 96.69 121 GLU A C 1
ATOM 958 O O . GLU A 1 121 ? -8.673 -9.145 0.645 1.00 96.69 121 GLU A O 1
ATOM 963 N N . HIS A 1 122 ? -9.065 -7.046 -0.003 1.00 96.88 122 HIS A N 1
ATOM 964 C CA . HIS A 1 122 ? -7.659 -6.666 0.115 1.00 96.88 122 HIS A CA 1
ATOM 965 C C . HIS A 1 122 ? -7.182 -6.555 1.564 1.00 96.88 122 HIS A C 1
ATOM 967 O O . HIS A 1 122 ? -6.011 -6.843 1.809 1.00 96.88 122 HIS A O 1
ATOM 973 N N . ILE A 1 123 ? -8.059 -6.169 2.498 1.00 97.62 123 ILE A N 1
ATOM 974 C CA . ILE A 1 123 ? -7.766 -6.152 3.935 1.00 97.62 123 ILE A CA 1
ATOM 975 C C . ILE A 1 123 ? -7.532 -7.562 4.461 1.00 97.62 123 ILE A C 1
ATOM 977 O O . ILE A 1 123 ? -6.513 -7.802 5.092 1.00 97.62 123 ILE A O 1
ATOM 981 N N . GLU A 1 124 ? -8.416 -8.503 4.141 1.00 97.25 124 GLU A N 1
ATOM 982 C CA . GLU A 1 124 ? -8.268 -9.912 4.511 1.00 97.25 124 GLU A CA 1
ATOM 983 C C . GLU A 1 124 ? -6.933 -10.471 4.027 1.00 97.25 124 GLU A C 1
ATOM 985 O O . GLU A 1 124 ? -6.153 -10.989 4.824 1.00 97.25 124 GLU A O 1
ATOM 990 N N . ALA A 1 125 ? -6.632 -10.285 2.741 1.00 95.00 125 ALA A N 1
ATOM 991 C CA . ALA A 1 125 ? -5.408 -10.811 2.161 1.00 95.00 125 ALA A CA 1
ATOM 992 C C . ALA A 1 125 ? -4.141 -10.153 2.728 1.00 95.00 125 ALA A C 1
ATOM 994 O O . ALA A 1 125 ? -3.146 -10.843 2.928 1.00 95.00 125 ALA A O 1
ATOM 995 N N . TYR A 1 126 ? -4.134 -8.835 2.985 1.00 94.62 126 TYR A N 1
ATOM 996 C CA . TYR A 1 126 ? -2.944 -8.233 3.594 1.00 94.62 126 TYR A CA 1
ATOM 997 C C . TYR A 1 126 ? -2.811 -8.602 5.071 1.00 94.62 126 TYR A C 1
ATOM 999 O O . TYR A 1 126 ? -1.680 -8.725 5.529 1.00 94.62 126 TYR A O 1
ATOM 1007 N N . THR A 1 127 ? -3.909 -8.759 5.822 1.00 96.56 127 THR A N 1
ATOM 1008 C CA . THR A 1 127 ? -3.863 -9.179 7.230 1.00 96.56 127 THR A CA 1
ATOM 1009 C C . THR A 1 127 ? -3.229 -10.560 7.344 1.00 96.56 127 THR A C 1
ATOM 1011 O O . THR A 1 127 ? -2.264 -10.698 8.089 1.00 96.56 127 THR A O 1
ATOM 1014 N N . ALA A 1 128 ? -3.678 -11.526 6.535 1.00 95.12 128 ALA A N 1
ATOM 1015 C CA . ALA A 1 128 ? -3.091 -12.865 6.481 1.00 95.12 128 ALA A CA 1
ATOM 1016 C C . ALA A 1 128 ? -1.586 -12.816 6.158 1.00 95.12 128 ALA A C 1
ATOM 1018 O O . ALA A 1 128 ? -0.765 -13.267 6.954 1.00 95.12 128 ALA A O 1
ATOM 1019 N N . ALA A 1 129 ? -1.207 -12.136 5.070 1.00 92.44 129 ALA A N 1
ATOM 1020 C CA . ALA A 1 129 ? 0.199 -11.979 4.694 1.00 92.44 129 ALA A CA 1
ATOM 1021 C C . ALA A 1 129 ? 1.037 -11.256 5.772 1.00 92.44 129 ALA A C 1
ATOM 1023 O O . ALA A 1 129 ? 2.221 -11.543 5.941 1.00 92.44 129 ALA A O 1
ATOM 1024 N N . SER A 1 130 ? 0.442 -10.322 6.526 1.00 94.44 130 SER A N 1
ATOM 1025 C CA . SER A 1 130 ? 1.137 -9.615 7.614 1.00 94.44 130 SER A CA 1
ATOM 1026 C C . SER A 1 130 ? 1.385 -10.512 8.819 1.00 94.44 130 SER A C 1
ATOM 1028 O O . SER A 1 130 ? 2.436 -10.382 9.437 1.00 94.44 130 SER A O 1
ATOM 1030 N N . ILE A 1 131 ? 0.454 -11.415 9.138 1.00 94.94 131 ILE A N 1
ATOM 1031 C CA . ILE A 1 131 ? 0.629 -12.414 10.199 1.00 94.94 131 ILE A CA 1
ATOM 1032 C C . ILE A 1 131 ? 1.769 -13.352 9.819 1.00 94.94 131 ILE A C 1
ATOM 1034 O O . ILE A 1 131 ? 2.718 -13.513 10.581 1.00 94.94 131 ILE A O 1
ATOM 1038 N N . GLU A 1 132 ? 1.729 -13.899 8.604 1.00 93.75 132 GLU A N 1
ATOM 1039 C CA . GLU A 1 132 ? 2.770 -14.801 8.112 1.00 93.75 132 GLU A CA 1
ATOM 1040 C C . GLU A 1 132 ? 4.152 -14.139 8.086 1.00 93.75 132 GLU A C 1
ATOM 1042 O O . GLU A 1 132 ? 5.172 -14.810 8.239 1.00 93.75 132 GLU A O 1
ATOM 1047 N N . ALA A 1 133 ? 4.223 -12.835 7.812 1.00 90.62 133 ALA A N 1
ATOM 1048 C CA . ALA A 1 133 ? 5.470 -12.076 7.741 1.00 90.62 133 ALA A CA 1
ATOM 1049 C C . ALA A 1 133 ? 5.937 -11.491 9.088 1.00 90.62 133 ALA A C 1
ATOM 1051 O O . ALA A 1 133 ? 6.937 -10.776 9.095 1.00 90.62 133 ALA A O 1
ATOM 1052 N N . ASP A 1 134 ? 5.235 -11.755 10.196 1.00 93.62 134 ASP A N 1
ATOM 1053 C CA . ASP A 1 134 ? 5.485 -11.143 11.514 1.00 93.62 134 ASP A CA 1
ATOM 1054 C C . ASP A 1 134 ? 5.478 -9.596 11.477 1.00 93.62 134 ASP A C 1
ATOM 1056 O O . ASP A 1 134 ? 6.231 -8.889 12.147 1.00 93.62 134 ASP A O 1
ATOM 1060 N N . LEU A 1 135 ? 4.597 -9.040 10.641 1.00 93.69 135 LEU A N 1
ATOM 1061 C CA . LEU A 1 135 ? 4.376 -7.602 10.463 1.00 93.69 135 LEU A CA 1
ATOM 1062 C C . LEU A 1 135 ? 3.045 -7.142 11.075 1.00 93.69 135 LEU A C 1
ATOM 1064 O O . LEU A 1 135 ? 2.566 -6.042 10.774 1.00 93.69 135 LEU A O 1
ATOM 1068 N N . SER A 1 136 ? 2.454 -7.946 11.964 1.00 95.44 136 SER A N 1
ATOM 1069 C CA . SER A 1 136 ? 1.177 -7.654 12.624 1.00 95.44 136 SER A CA 1
ATOM 1070 C C . SER A 1 136 ? 1.106 -6.259 13.259 1.00 95.44 136 SER A C 1
ATOM 1072 O O . SER A 1 136 ? 0.113 -5.565 13.019 1.00 95.44 136 SER A O 1
ATOM 1074 N N . PRO A 1 137 ? 2.146 -5.751 13.960 1.00 94.50 137 PRO A N 1
ATOM 1075 C CA . PRO A 1 137 ? 2.095 -4.407 14.537 1.00 94.50 137 PRO A CA 1
ATOM 1076 C C . PRO A 1 137 ? 1.874 -3.299 13.497 1.00 94.50 137 PRO A C 1
ATOM 1078 O O . PRO A 1 137 ? 1.191 -2.314 13.773 1.00 94.50 137 PRO A O 1
ATOM 1081 N N . LEU A 1 138 ? 2.405 -3.450 12.279 1.00 94.19 138 LEU A N 1
ATOM 1082 C CA . LEU A 1 138 ? 2.239 -2.464 11.205 1.00 94.19 138 LEU A CA 1
ATOM 1083 C C . LEU A 1 138 ? 0.825 -2.535 10.620 1.00 94.19 138 LEU A C 1
ATOM 1085 O O . LEU A 1 138 ? 0.221 -1.497 10.335 1.00 94.19 138 LEU A O 1
ATOM 1089 N N . ALA A 1 139 ? 0.289 -3.746 10.458 1.00 95.69 139 ALA A N 1
ATOM 1090 C CA . ALA A 1 139 ? -1.081 -3.964 10.006 1.00 95.69 139 ALA A CA 1
ATOM 1091 C C . ALA A 1 139 ? -2.102 -3.365 10.987 1.00 95.69 139 ALA A C 1
ATOM 1093 O O . ALA A 1 139 ? -3.044 -2.700 10.549 1.00 95.69 139 ALA A O 1
ATOM 1094 N N . VAL A 1 140 ? -1.865 -3.509 12.297 1.00 96.44 140 VAL A N 1
ATOM 1095 C CA . VAL A 1 140 ? -2.671 -2.876 13.353 1.00 96.44 140 VAL A CA 1
ATOM 1096 C C . VAL A 1 140 ? -2.719 -1.358 13.176 1.00 96.44 140 VAL A C 1
ATOM 1098 O O . VAL A 1 140 ? -3.808 -0.784 13.165 1.00 96.44 140 VAL A O 1
ATOM 1101 N N . GLN A 1 141 ? -1.572 -0.698 12.961 1.00 94.94 141 GLN A N 1
ATOM 1102 C CA . GLN A 1 141 ? -1.542 0.759 12.754 1.00 94.94 141 GLN A CA 1
ATOM 1103 C C . GLN A 1 141 ? -2.384 1.192 11.546 1.00 94.94 141 GLN A C 1
ATOM 1105 O O . GLN A 1 141 ? -3.100 2.193 11.611 1.00 94.94 141 GLN A O 1
ATOM 1110 N N . HIS A 1 142 ? -2.356 0.421 10.455 1.00 94.25 142 HIS A N 1
ATOM 1111 C CA . HIS A 1 142 ? -3.190 0.702 9.283 1.00 94.25 142 HIS A CA 1
ATOM 1112 C C . HIS A 1 142 ? -4.676 0.515 9.552 1.00 94.25 142 HIS A C 1
ATOM 1114 O O . HIS A 1 142 ? -5.462 1.377 9.166 1.00 94.25 142 HIS A O 1
ATOM 1120 N N . LEU A 1 143 ? -5.073 -0.566 10.224 1.00 95.94 143 LEU A N 1
ATOM 1121 C CA . LEU A 1 143 ? -6.479 -0.818 10.553 1.00 95.94 143 LEU A CA 1
ATOM 1122 C C . LEU A 1 143 ? -7.041 0.244 11.502 1.00 95.94 143 LEU A C 1
ATOM 1124 O O . LEU A 1 143 ? -8.159 0.719 11.295 1.00 95.94 143 LEU A O 1
ATOM 1128 N N . LEU A 1 144 ? -6.253 0.671 12.492 1.00 94.06 144 LEU A N 1
ATOM 1129 C CA . LEU A 1 144 ? -6.605 1.786 13.371 1.00 94.06 144 LEU A CA 1
ATOM 1130 C C . LEU A 1 144 ? -6.808 3.077 12.576 1.00 94.06 144 LEU A C 1
ATOM 1132 O O . LEU A 1 144 ? -7.802 3.775 12.779 1.00 94.06 144 LEU A O 1
ATOM 1136 N N . LEU A 1 145 ? -5.913 3.374 11.633 1.00 93.06 145 LEU A N 1
ATOM 1137 C CA . LEU A 1 145 ? -6.052 4.541 10.768 1.00 93.06 145 LEU A CA 1
ATOM 1138 C C . LEU A 1 145 ? -7.292 4.429 9.863 1.00 93.06 145 LEU A C 1
ATOM 1140 O O . LEU A 1 145 ? -8.041 5.393 9.743 1.00 93.06 145 LEU A O 1
ATOM 1144 N N . MET A 1 146 ? -7.580 3.260 9.281 1.00 93.38 146 MET A N 1
ATOM 1145 C CA . MET A 1 146 ? -8.808 3.031 8.501 1.00 93.38 146 MET A CA 1
ATOM 1146 C C . MET A 1 146 ? -10.064 3.260 9.350 1.00 93.38 146 MET A C 1
ATOM 1148 O O . MET A 1 146 ? -11.002 3.920 8.900 1.00 93.38 146 MET A O 1
ATOM 1152 N N . ALA A 1 147 ? -10.073 2.780 10.595 1.00 93.00 147 ALA A N 1
ATOM 1153 C CA . ALA A 1 147 ? -11.195 2.941 11.514 1.00 93.00 147 ALA A CA 1
ATOM 1154 C C . ALA A 1 147 ? -11.468 4.406 11.889 1.00 93.00 147 ALA A C 1
ATOM 1156 O O . ALA A 1 147 ? -12.604 4.750 12.217 1.00 93.00 147 ALA A O 1
ATOM 1157 N N . GLN A 1 148 ? -10.479 5.298 11.807 1.00 89.62 148 GLN A N 1
ATOM 1158 C CA . GLN A 1 148 ? -10.710 6.732 12.015 1.00 89.62 148 GLN A CA 1
ATOM 1159 C C . GLN A 1 148 ? -11.565 7.357 10.906 1.00 89.62 148 GLN A C 1
ATOM 1161 O O . GLN A 1 148 ? -12.260 8.341 11.166 1.00 89.62 148 GLN A O 1
ATOM 1166 N N . TYR A 1 149 ? -11.555 6.773 9.701 1.00 87.31 149 TYR A N 1
ATOM 1167 C CA . TYR A 1 149 ? -12.219 7.330 8.519 1.00 87.31 149 TYR A CA 1
ATOM 1168 C C . TYR A 1 149 ? -13.336 6.449 7.947 1.00 87.31 149 TYR A C 1
ATOM 1170 O O . TYR A 1 149 ? -13.971 6.817 6.957 1.00 87.31 149 TYR A O 1
ATOM 1178 N N . VAL A 1 150 ? -13.631 5.295 8.542 1.00 87.19 150 VAL A N 1
ATOM 1179 C CA . VAL A 1 150 ? -14.788 4.483 8.150 1.00 87.19 150 VAL A CA 1
ATOM 1180 C C . VAL A 1 150 ? -15.828 4.480 9.264 1.00 87.19 150 VAL A C 1
ATOM 1182 O O . VAL A 1 150 ? -15.630 3.921 10.340 1.00 87.19 150 VAL A O 1
ATOM 1185 N N . ASP A 1 151 ? -16.961 5.123 8.982 1.00 85.38 151 ASP A N 1
ATOM 1186 C CA . ASP A 1 151 ? -18.076 5.256 9.928 1.00 85.38 151 ASP A CA 1
ATOM 1187 C C . ASP A 1 151 ? -19.070 4.088 9.849 1.00 85.38 151 ASP A C 1
ATOM 1189 O O . ASP A 1 151 ? -19.798 3.808 10.794 1.00 85.38 151 ASP A O 1
ATOM 1193 N N . ARG A 1 152 ? -19.099 3.371 8.718 1.00 88.81 152 ARG A N 1
ATOM 1194 C CA . ARG A 1 152 ? -20.084 2.314 8.476 1.00 88.81 152 ARG A CA 1
ATOM 1195 C C . ARG A 1 152 ? -19.942 1.193 9.523 1.00 88.81 152 ARG A C 1
ATOM 1197 O O . ARG A 1 152 ? -18.899 0.538 9.506 1.00 88.81 152 ARG A O 1
ATOM 1204 N N . PRO A 1 153 ? -20.968 0.921 10.357 1.00 90.81 153 PRO A N 1
ATOM 1205 C CA . PRO A 1 153 ? -20.859 -0.018 11.475 1.00 90.81 153 PRO A CA 1
ATOM 1206 C C . PRO A 1 153 ? -20.363 -1.400 11.058 1.00 90.81 153 PRO A C 1
ATOM 1208 O O . PRO A 1 153 ? -19.388 -1.886 11.613 1.00 90.81 153 PRO A O 1
ATOM 1211 N N . GLU A 1 154 ? -20.928 -1.965 9.988 1.00 92.19 154 GLU A N 1
ATOM 1212 C CA . GLU A 1 154 ? -20.549 -3.308 9.528 1.00 92.19 154 GLU A CA 1
ATOM 1213 C C . GLU A 1 154 ? -19.077 -3.391 9.091 1.00 92.19 154 GLU A C 1
ATOM 1215 O O . GLU A 1 154 ? -18.441 -4.436 9.196 1.00 92.19 154 GLU A O 1
ATOM 1220 N N . PHE A 1 155 ? -18.520 -2.286 8.587 1.00 94.06 155 PHE A N 1
ATOM 1221 C CA . PHE A 1 155 ? -17.110 -2.235 8.213 1.00 94.06 155 PHE A CA 1
ATOM 1222 C C . PHE A 1 155 ? -16.215 -2.039 9.440 1.00 94.06 155 PHE A C 1
ATOM 1224 O O . PHE A 1 155 ? -15.109 -2.565 9.470 1.00 94.06 155 PHE A O 1
ATOM 1231 N N . ARG A 1 156 ? -16.680 -1.305 10.457 1.00 94.19 156 ARG A N 1
ATOM 1232 C CA . ARG A 1 156 ? -15.965 -1.173 11.734 1.00 94.19 156 ARG A CA 1
ATOM 1233 C C . ARG A 1 156 ? -15.887 -2.512 12.458 1.00 94.19 156 ARG A C 1
ATOM 1235 O O . ARG A 1 156 ? -14.802 -2.861 12.898 1.00 94.19 156 ARG A O 1
ATOM 1242 N N . ASP A 1 157 ? -16.983 -3.268 12.493 1.00 95.88 157 ASP A N 1
ATOM 1243 C CA . ASP A 1 157 ? -17.010 -4.626 13.050 1.00 95.88 157 ASP A CA 1
ATOM 1244 C C . ASP A 1 157 ? -15.998 -5.525 12.329 1.00 95.88 157 ASP A C 1
ATOM 1246 O O . ASP A 1 157 ? -15.177 -6.177 12.964 1.00 95.88 157 ASP A O 1
ATOM 1250 N N . PHE A 1 158 ? -15.957 -5.455 10.996 1.00 97.69 158 PHE A N 1
ATOM 1251 C CA . PHE A 1 158 ? -14.945 -6.156 10.208 1.00 97.69 158 PHE A CA 1
ATOM 1252 C C . PHE A 1 158 ? -13.501 -5.750 10.566 1.00 97.69 158 PHE A C 1
ATOM 1254 O O . PHE A 1 158 ? -12.638 -6.613 10.697 1.00 97.69 158 PHE A O 1
ATOM 1261 N N . LEU A 1 159 ? -13.214 -4.453 10.737 1.00 97.25 159 LEU A N 1
ATOM 1262 C CA . LEU A 1 159 ? -11.884 -3.998 11.163 1.00 97.25 159 LEU A CA 1
ATOM 1263 C C . LEU A 1 159 ? -11.548 -4.489 12.579 1.00 97.25 159 LEU A C 1
ATOM 1265 O O . LEU A 1 159 ? -10.409 -4.872 12.835 1.00 97.25 159 LEU A O 1
ATOM 1269 N N . THR A 1 160 ? -12.529 -4.504 13.483 1.00 97.88 160 THR A N 1
ATOM 1270 C CA . THR A 1 160 ? -12.402 -5.061 14.834 1.00 97.88 160 THR A CA 1
ATOM 1271 C C . THR A 1 160 ? -12.050 -6.546 14.784 1.00 97.88 160 THR A C 1
ATOM 1273 O O . THR A 1 160 ? -11.104 -6.945 15.457 1.00 97.88 160 THR A O 1
ATOM 1276 N N . ASP A 1 161 ? -12.725 -7.347 13.958 1.00 98.25 161 ASP A N 1
ATOM 1277 C CA . ASP A 1 161 ? -12.413 -8.773 13.796 1.00 98.25 161 ASP A CA 1
ATOM 1278 C C . ASP A 1 161 ? -10.971 -8.978 13.306 1.00 98.25 161 ASP A C 1
ATOM 1280 O O . ASP A 1 161 ? -10.239 -9.813 13.836 1.00 98.25 161 ASP A O 1
ATOM 1284 N N . LYS A 1 162 ? -10.517 -8.158 12.347 1.00 98.44 162 LYS A N 1
ATOM 1285 C CA . LYS A 1 162 ? -9.139 -8.221 11.831 1.00 98.44 162 LYS A CA 1
ATOM 1286 C C . LYS A 1 162 ? -8.091 -7.798 12.859 1.00 98.44 162 LYS A C 1
ATOM 1288 O O . LYS A 1 162 ? -6.991 -8.339 12.853 1.00 98.44 162 LYS A O 1
ATOM 1293 N N . LEU A 1 163 ? -8.411 -6.861 13.749 1.00 98.12 163 LEU A N 1
ATOM 1294 C CA . LEU A 1 163 ? -7.526 -6.477 14.855 1.00 98.12 163 LEU A CA 1
ATOM 1295 C C . LEU A 1 163 ? -7.380 -7.604 15.886 1.00 98.12 163 LEU A C 1
ATOM 1297 O O . LEU A 1 163 ? -6.272 -7.848 16.358 1.00 98.12 163 LEU A O 1
ATOM 1301 N N . VAL A 1 164 ? -8.465 -8.331 16.178 1.00 98.06 164 VAL A N 1
ATOM 1302 C CA . VAL A 1 164 ? -8.417 -9.532 17.030 1.00 98.06 164 VAL A CA 1
ATOM 1303 C C . VAL A 1 164 ? -7.563 -10.625 16.387 1.00 98.06 164 VAL A C 1
ATOM 1305 O O . VAL A 1 164 ? -6.733 -11.222 17.065 1.00 98.06 164 VAL A O 1
ATOM 1308 N N . GLU A 1 165 ? -7.719 -10.854 15.081 1.00 97.94 165 GLU A N 1
ATOM 1309 C CA . GLU A 1 165 ? -6.916 -11.822 14.320 1.00 97.94 165 GLU A CA 1
ATOM 1310 C C . GLU A 1 165 ? -5.412 -11.498 14.358 1.00 97.94 165 GLU A C 1
ATOM 1312 O O . GLU A 1 165 ? -4.584 -12.396 14.468 1.00 97.94 165 GLU A O 1
ATOM 1317 N N . LEU A 1 166 ? -5.058 -10.210 14.352 1.00 97.12 166 LEU A N 1
ATOM 1318 C CA . LEU A 1 166 ? -3.679 -9.728 14.506 1.00 97.12 166 LEU A CA 1
ATOM 1319 C C . LEU A 1 166 ? -3.156 -9.786 15.952 1.00 97.12 166 LEU A C 1
ATOM 1321 O O . LEU A 1 166 ? -1.999 -9.436 16.191 1.00 97.12 166 LEU A O 1
ATOM 1325 N N . GLY A 1 167 ? -3.988 -10.203 16.911 1.00 96.44 167 GLY A N 1
ATOM 1326 C CA . GLY A 1 167 ? -3.634 -10.337 18.324 1.00 96.44 167 GLY A CA 1
ATOM 1327 C C . GLY A 1 167 ? -3.766 -9.057 19.157 1.00 96.44 167 GLY A C 1
ATOM 1328 O O . GLY A 1 167 ? -3.345 -9.058 20.313 1.00 96.44 167 GLY A O 1
ATOM 1329 N N . ASP A 1 168 ? -4.356 -7.980 18.624 1.00 96.31 168 ASP A N 1
ATOM 1330 C CA . ASP A 1 168 ? -4.498 -6.698 19.329 1.00 96.31 168 ASP A CA 1
ATOM 1331 C C . ASP A 1 168 ? -5.952 -6.437 19.764 1.00 96.31 168 ASP A C 1
ATOM 1333 O O . ASP A 1 168 ? -6.731 -5.711 19.134 1.00 96.31 168 ASP A O 1
ATOM 1337 N N . GLN A 1 169 ? -6.321 -7.064 20.883 1.00 96.25 169 GLN A N 1
ATOM 1338 C CA . GLN A 1 169 ? -7.643 -6.936 21.501 1.00 96.25 169 GLN A CA 1
ATOM 1339 C C . GLN A 1 169 ? -7.933 -5.501 21.977 1.00 96.25 169 GLN A C 1
ATOM 1341 O O . GLN A 1 169 ? -9.073 -5.040 21.894 1.00 96.25 169 GLN A O 1
ATOM 1346 N N . GLU A 1 170 ? -6.913 -4.781 22.452 1.00 94.31 170 GLU A N 1
ATOM 1347 C CA . GLU A 1 170 ? -7.061 -3.406 22.936 1.00 94.31 170 GLU A CA 1
ATOM 1348 C C . GLU A 1 170 ? -7.385 -2.459 21.773 1.00 94.31 170 GLU A C 1
ATOM 1350 O O . GLU A 1 170 ? -8.316 -1.653 21.853 1.00 94.31 170 GLU A O 1
ATOM 1355 N N . ALA A 1 171 ? -6.683 -2.594 20.645 1.00 94.50 171 ALA A N 1
ATOM 1356 C CA . ALA A 1 171 ? -7.000 -1.875 19.419 1.00 94.50 171 ALA A CA 1
ATOM 1357 C C . ALA A 1 171 ? -8.419 -2.198 18.924 1.00 94.50 171 ALA A C 1
ATOM 1359 O O . ALA A 1 171 ? -9.161 -1.290 18.538 1.00 94.50 171 ALA A O 1
ATOM 1360 N N . ALA A 1 172 ? -8.824 -3.469 18.970 1.00 96.50 172 ALA A N 1
ATOM 1361 C CA . ALA A 1 172 ? -10.164 -3.898 18.579 1.00 96.50 172 ALA A CA 1
ATOM 1362 C C . ALA A 1 172 ? -11.261 -3.233 19.437 1.00 96.50 172 ALA A C 1
ATOM 1364 O O . ALA A 1 172 ? -12.269 -2.756 18.903 1.00 96.50 172 ALA A O 1
ATOM 1365 N N . GLU A 1 173 ? -11.054 -3.145 20.755 1.00 94.56 173 GLU A N 1
ATOM 1366 C CA . GLU A 1 173 ? -11.945 -2.450 21.695 1.00 94.56 173 GLU A CA 1
ATOM 1367 C C . GLU A 1 173 ? -12.001 -0.944 21.434 1.00 94.56 173 GLU A C 1
ATOM 1369 O O . GLU A 1 173 ? -13.094 -0.381 21.328 1.00 94.56 173 GLU A O 1
ATOM 1374 N N . ARG A 1 174 ? -10.849 -0.305 21.201 1.00 92.00 174 ARG A N 1
ATOM 1375 C CA . ARG A 1 174 ? -10.781 1.113 20.816 1.00 92.00 174 ARG A CA 1
ATOM 1376 C C . ARG A 1 174 ? -11.598 1.410 19.561 1.00 92.00 174 ARG A C 1
ATOM 1378 O O . ARG A 1 174 ? -12.282 2.431 19.507 1.00 92.00 174 ARG A O 1
ATOM 1385 N N . VAL A 1 175 ? -11.557 0.538 18.551 1.00 93.62 175 VAL A N 1
ATOM 1386 C CA . VAL A 1 175 ? -12.374 0.701 17.337 1.00 93.62 175 VAL A CA 1
ATOM 1387 C C . VAL A 1 175 ? -13.862 0.523 17.639 1.00 93.62 175 VAL A C 1
ATOM 1389 O O . VAL A 1 175 ? -14.675 1.302 17.137 1.00 93.62 175 VAL A O 1
ATOM 1392 N N . ARG A 1 176 ? -14.229 -0.440 18.489 1.00 91.75 176 ARG A N 1
ATOM 1393 C CA . ARG A 1 176 ? -15.626 -0.705 18.863 1.00 91.75 176 ARG A CA 1
ATOM 1394 C C . ARG A 1 176 ? -16.266 0.465 19.615 1.00 91.75 176 ARG A C 1
ATOM 1396 O O . ARG A 1 176 ? -17.421 0.799 19.368 1.00 91.75 176 ARG A O 1
ATOM 1403 N N . GLU A 1 177 ? -15.520 1.088 20.523 1.00 89.50 177 GLU A N 1
ATOM 1404 C CA . GLU A 1 177 ? -15.990 2.211 21.346 1.00 89.50 177 GLU A CA 1
ATOM 1405 C C . GLU A 1 177 ? -15.828 3.573 20.656 1.00 89.50 177 GLU A C 1
ATOM 1407 O O . GLU A 1 177 ? -16.558 4.529 20.942 1.00 89.50 177 GLU A O 1
ATOM 1412 N N . GLY A 1 178 ? -14.857 3.669 19.747 1.00 84.44 178 GLY A N 1
ATOM 1413 C CA . GLY A 1 178 ? -14.529 4.882 19.018 1.00 84.44 178 GLY A CA 1
ATOM 1414 C C . GLY A 1 178 ? -15.584 5.278 17.986 1.00 84.44 178 GLY A C 1
ATOM 1415 O O . GLY A 1 178 ? -16.394 4.478 17.521 1.00 84.44 178 GLY A O 1
ATOM 1416 N N . LYS A 1 179 ? -15.529 6.545 17.573 1.00 78.00 179 LYS A N 1
ATOM 1417 C CA . LYS A 1 179 ? -16.293 7.081 16.439 1.00 78.00 179 LYS A CA 1
ATOM 1418 C C . LYS A 1 179 ? -15.329 7.522 15.349 1.00 78.00 179 LYS A C 1
ATOM 1420 O O . LYS A 1 179 ? -14.227 7.970 15.662 1.00 78.00 179 LYS A O 1
ATOM 1425 N N . ALA A 1 180 ? -15.742 7.414 14.089 1.00 75.00 180 ALA A N 1
ATOM 1426 C CA . ALA A 1 180 ? -14.976 7.995 12.994 1.00 75.00 180 ALA A CA 1
ATOM 1427 C C . ALA A 1 180 ? -14.930 9.525 13.154 1.00 75.00 180 ALA A C 1
ATOM 1429 O O . ALA A 1 180 ? -15.942 10.146 13.485 1.00 75.00 180 ALA A O 1
ATOM 1430 N N . ALA A 1 181 ? -13.753 10.119 12.946 1.00 62.91 181 ALA A N 1
ATOM 1431 C CA . ALA A 1 181 ? -13.556 11.562 13.078 1.00 62.91 181 ALA A CA 1
ATOM 1432 C C . ALA A 1 181 ? -14.215 12.318 11.915 1.00 62.91 181 ALA A C 1
ATOM 1434 O O . ALA A 1 181 ? -14.753 13.396 12.125 1.00 62.91 181 ALA A O 1
ATOM 1435 N N . GLU A 1 182 ? -14.217 11.708 10.727 1.00 65.56 182 GLU A N 1
ATOM 1436 C CA . GLU A 1 182 ? -14.892 12.124 9.496 1.00 65.56 182 GLU A CA 1
ATOM 1437 C C . GLU A 1 182 ? -14.734 10.972 8.489 1.00 65.56 182 GLU A C 1
ATOM 1439 O O . GLU A 1 182 ? -13.668 10.370 8.404 1.00 65.56 182 GLU A O 1
ATOM 1444 N N . GLY A 1 183 ? -15.771 10.606 7.731 1.00 66.38 183 GLY A N 1
ATOM 1445 C CA . GLY A 1 183 ? -15.645 9.512 6.758 1.00 66.38 183 GLY A CA 1
ATOM 1446 C C . GLY A 1 183 ? -14.614 9.821 5.654 1.00 66.38 183 GLY A C 1
ATOM 1447 O O . GLY A 1 183 ? -14.481 10.981 5.273 1.00 66.38 183 GLY A O 1
ATOM 1448 N N . VAL A 1 184 ? -13.965 8.815 5.041 1.00 70.69 184 VAL A N 1
ATOM 1449 C CA . VAL A 1 184 ? -13.006 9.012 3.921 1.00 70.69 184 VAL A CA 1
ATOM 1450 C C . VAL A 1 184 ? -13.614 9.887 2.814 1.00 70.69 184 VAL A C 1
ATOM 1452 O O . VAL A 1 184 ? -12.968 10.779 2.279 1.00 70.69 184 VAL A O 1
ATOM 1455 N N . ARG A 1 185 ? -14.905 9.693 2.509 1.00 68.38 185 ARG A N 1
ATOM 1456 C CA . ARG A 1 185 ? -15.630 10.514 1.523 1.00 68.38 185 ARG A CA 1
ATOM 1457 C C . ARG A 1 185 ? -15.741 11.993 1.901 1.00 68.38 185 ARG A C 1
ATOM 1459 O O . ARG A 1 185 ? -15.810 12.820 1.000 1.00 68.38 185 ARG A O 1
ATOM 1466 N N . ALA A 1 186 ? -15.813 12.311 3.191 1.00 71.75 186 ALA A N 1
ATOM 1467 C CA . ALA A 1 186 ? -15.897 13.682 3.685 1.00 71.75 186 ALA A CA 1
ATOM 1468 C C . ALA A 1 186 ? -14.510 14.342 3.731 1.00 71.75 186 ALA A C 1
ATOM 1470 O O . ALA A 1 186 ? -14.364 15.473 3.282 1.00 71.75 186 ALA A O 1
ATOM 1471 N N . ALA A 1 187 ? -13.493 13.604 4.184 1.00 74.94 187 ALA A N 1
ATOM 1472 C CA . ALA A 1 187 ? -12.117 14.089 4.295 1.00 74.94 187 ALA A CA 1
ATOM 1473 C C . ALA A 1 187 ? -11.350 14.128 2.951 1.00 74.94 187 ALA A C 1
ATOM 1475 O O . ALA A 1 187 ? -10.264 14.702 2.859 1.00 74.94 187 ALA A O 1
ATOM 1476 N N . GLY A 1 188 ? -11.907 13.530 1.894 1.00 83.62 188 GLY A N 1
ATOM 1477 C CA . GLY A 1 188 ? -11.325 13.510 0.553 1.00 83.62 188 GLY A CA 1
ATOM 1478 C C . GLY A 1 188 ? -10.180 12.505 0.399 1.00 83.62 188 GLY A C 1
ATOM 1479 O O . GLY A 1 188 ? -10.078 11.519 1.125 1.00 83.62 188 GLY A O 1
ATOM 1480 N N . TRP A 1 189 ? -9.311 12.736 -0.589 1.00 88.88 189 TRP A N 1
ATOM 1481 C CA . TRP A 1 189 ? -8.184 11.842 -0.891 1.00 88.88 189 TRP A CA 1
ATOM 1482 C C . TRP A 1 189 ? -6.957 12.071 -0.008 1.00 88.88 189 TRP A C 1
ATOM 1484 O O . TRP A 1 189 ? -6.057 11.237 -0.011 1.00 88.88 189 TRP A O 1
ATOM 1494 N N . THR A 1 190 ? -6.919 13.152 0.771 1.00 89.69 190 THR A N 1
ATOM 1495 C CA . THR A 1 190 ? -5.770 13.480 1.623 1.00 89.69 190 THR A CA 1
ATOM 1496 C C . THR A 1 190 ? -5.442 12.360 2.618 1.00 89.69 190 THR A C 1
ATOM 1498 O O . THR A 1 190 ? -4.293 11.913 2.615 1.00 89.69 190 THR A O 1
ATOM 1501 N N . PRO A 1 191 ? -6.403 11.803 3.388 1.00 89.19 191 PRO A N 1
ATOM 1502 C CA . PRO A 1 191 ? -6.111 10.673 4.270 1.00 89.19 191 PRO A CA 1
ATOM 1503 C C . PRO A 1 191 ? -5.674 9.415 3.526 1.00 89.19 191 PRO A C 1
ATOM 1505 O O . PRO A 1 191 ? -4.826 8.674 4.010 1.00 89.19 191 PRO A O 1
ATOM 1508 N N . VAL A 1 192 ? -6.227 9.196 2.331 1.00 91.12 192 VAL A N 1
ATOM 1509 C CA . VAL A 1 192 ? -5.918 8.030 1.497 1.00 91.12 192 VAL A CA 1
ATOM 1510 C C . VAL A 1 192 ? -4.479 8.087 0.997 1.00 91.12 192 VAL A C 1
ATOM 1512 O O . VAL A 1 192 ? -3.753 7.106 1.122 1.00 91.12 192 VAL A O 1
ATOM 1515 N N . VAL A 1 193 ? -4.061 9.232 0.448 1.00 92.88 193 VAL A N 1
ATOM 1516 C CA . VAL A 1 193 ? -2.694 9.436 -0.049 1.00 92.88 193 VAL A CA 1
ATOM 1517 C C . VAL A 1 193 ? -1.703 9.378 1.105 1.00 92.88 193 VAL A C 1
ATOM 1519 O O . VAL A 1 193 ? -0.723 8.647 1.011 1.00 92.88 193 VAL A O 1
ATOM 1522 N N . PHE A 1 194 ? -1.990 10.070 2.211 1.00 93.38 194 PHE A N 1
ATOM 1523 C CA . PHE A 1 194 ? -1.163 10.020 3.414 1.00 93.38 194 PHE A CA 1
ATOM 1524 C C . PHE A 1 194 ? -0.941 8.574 3.877 1.00 93.38 194 PHE A C 1
ATOM 1526 O O . PHE A 1 194 ? 0.196 8.129 3.992 1.00 93.38 194 PHE A O 1
ATOM 1533 N N . ALA A 1 195 ? -2.019 7.808 4.062 1.00 92.69 195 ALA A N 1
ATOM 1534 C CA . ALA A 1 195 ? -1.925 6.439 4.548 1.00 92.69 195 ALA A CA 1
ATOM 1535 C C . ALA A 1 195 ? -1.221 5.498 3.557 1.00 92.69 195 ALA A C 1
ATOM 1537 O O . ALA A 1 195 ? -0.423 4.652 3.961 1.00 92.69 195 ALA A O 1
ATOM 1538 N N . ALA A 1 196 ? -1.480 5.649 2.256 1.00 92.50 196 ALA A N 1
ATOM 1539 C CA . ALA A 1 196 ? -0.828 4.850 1.222 1.00 92.50 196 ALA A CA 1
ATOM 1540 C C . ALA A 1 196 ? 0.696 5.055 1.197 1.00 92.50 196 ALA A C 1
ATOM 1542 O O . ALA A 1 196 ? 1.429 4.088 0.969 1.00 92.50 196 ALA A O 1
ATOM 1543 N N . MET A 1 197 ? 1.154 6.279 1.479 1.00 92.75 197 MET A N 1
ATOM 1544 C CA . MET A 1 197 ? 2.564 6.672 1.445 1.00 92.75 197 MET A CA 1
ATOM 1545 C C . MET A 1 197 ? 3.342 6.329 2.723 1.00 92.75 197 MET A C 1
ATOM 1547 O O . MET A 1 197 ? 4.569 6.332 2.676 1.00 92.75 197 MET A O 1
ATOM 1551 N N . LEU A 1 198 ? 2.668 5.972 3.826 1.00 91.88 198 LEU A N 1
ATOM 1552 C CA . LEU A 1 198 ? 3.339 5.607 5.079 1.00 91.88 198 LEU A CA 1
ATOM 1553 C C . LEU A 1 198 ? 4.374 4.497 4.865 1.00 91.88 198 LEU A C 1
ATOM 1555 O O . LEU A 1 198 ? 4.077 3.405 4.347 1.00 91.88 198 LEU A O 1
ATOM 1559 N N . THR A 1 199 ? 5.590 4.783 5.307 1.00 89.88 199 THR A N 1
ATOM 1560 C CA . THR A 1 199 ? 6.720 3.864 5.286 1.00 89.88 199 THR A CA 1
ATOM 1561 C C . THR A 1 199 ? 6.611 2.842 6.423 1.00 89.88 199 THR A C 1
ATOM 1563 O O . THR A 1 199 ? 6.021 3.118 7.471 1.00 89.88 199 THR A O 1
ATOM 1566 N N . PRO A 1 200 ? 7.207 1.649 6.266 1.00 87.31 200 PRO A N 1
ATOM 1567 C CA . PRO A 1 200 ? 7.313 0.673 7.351 1.00 87.31 200 PRO A CA 1
ATOM 1568 C C . PRO A 1 200 ? 7.959 1.231 8.623 1.00 87.31 200 PRO A C 1
ATOM 1570 O O . PRO A 1 200 ? 7.610 0.802 9.718 1.00 87.31 200 PRO A O 1
ATOM 1573 N N . GLU A 1 201 ? 8.868 2.199 8.494 1.00 89.00 201 GLU A N 1
ATOM 1574 C CA . GLU A 1 201 ? 9.536 2.811 9.640 1.00 89.00 201 GLU A CA 1
ATOM 1575 C C . GLU A 1 201 ? 8.616 3.734 10.438 1.00 89.00 201 GLU A C 1
ATOM 1577 O O . GLU A 1 201 ? 8.570 3.643 11.662 1.00 89.00 201 GLU A O 1
ATOM 1582 N N . GLU A 1 202 ? 7.821 4.564 9.764 1.00 90.06 202 GLU A N 1
ATOM 1583 C CA . GLU A 1 202 ? 6.820 5.406 10.430 1.00 90.06 202 GLU A CA 1
ATOM 1584 C C . GLU A 1 202 ? 5.785 4.559 11.178 1.00 90.06 202 GLU A C 1
ATOM 1586 O O . GLU A 1 202 ? 5.394 4.891 12.298 1.00 90.06 202 GLU A O 1
AT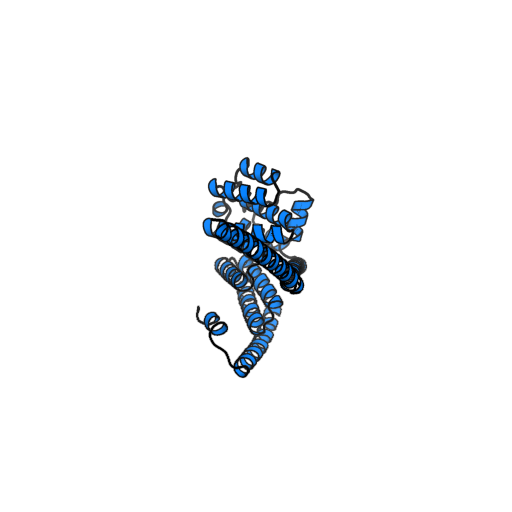OM 1591 N N . LEU A 1 203 ? 5.387 3.430 10.589 1.00 89.19 203 LEU A N 1
ATOM 1592 C CA . LEU A 1 203 ? 4.453 2.488 11.203 1.00 89.19 203 LEU A CA 1
ATOM 1593 C C . LEU A 1 203 ? 5.072 1.767 12.398 1.00 89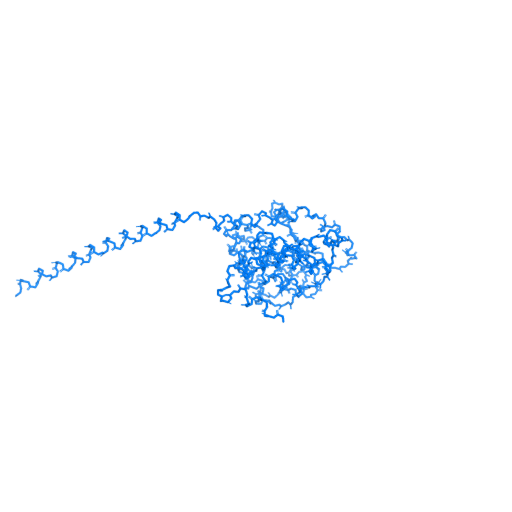.19 203 LEU A C 1
ATOM 1595 O O . LEU A 1 203 ? 4.426 1.664 13.440 1.00 89.19 203 LEU A O 1
ATOM 1599 N N . ARG A 1 204 ? 6.320 1.297 12.273 1.00 90.75 204 ARG A N 1
ATOM 1600 C CA . ARG A 1 204 ? 7.051 0.700 13.397 1.00 90.75 204 ARG A CA 1
ATOM 1601 C C . ARG A 1 204 ? 7.174 1.681 14.541 1.00 90.75 204 ARG A C 1
ATOM 1603 O O . ARG A 1 204 ? 6.834 1.327 15.661 1.00 90.75 204 ARG A O 1
ATOM 1610 N N . ARG A 1 205 ? 7.594 2.912 14.254 1.00 89.56 205 ARG A N 1
ATOM 1611 C CA . ARG A 1 205 ? 7.729 3.954 15.265 1.00 89.56 205 ARG A CA 1
ATOM 1612 C C . ARG A 1 205 ? 6.405 4.203 15.984 1.00 89.56 205 ARG A C 1
ATOM 1614 O O . ARG A 1 205 ? 6.385 4.209 17.211 1.00 89.56 205 ARG A O 1
ATOM 1621 N N . ALA A 1 206 ? 5.302 4.339 15.247 1.00 89.25 206 ALA A N 1
ATOM 1622 C CA . ALA A 1 206 ? 3.975 4.495 15.840 1.00 89.25 206 ALA A CA 1
ATOM 1623 C C . ALA A 1 206 ? 3.593 3.304 16.736 1.00 89.25 206 ALA A C 1
ATOM 1625 O O . ALA A 1 206 ? 3.139 3.510 17.861 1.00 89.25 206 ALA A O 1
ATOM 1626 N N . ALA A 1 207 ? 3.849 2.075 16.277 1.00 89.00 207 ALA A N 1
ATOM 1627 C CA . ALA A 1 207 ? 3.595 0.862 17.048 1.00 89.00 207 ALA A CA 1
ATOM 1628 C C . ALA A 1 207 ? 4.449 0.787 18.326 1.00 89.00 207 ALA A C 1
ATOM 1630 O O . ALA A 1 207 ? 3.930 0.462 19.390 1.00 89.00 207 ALA A O 1
ATOM 1631 N N . THR A 1 208 ? 5.738 1.128 18.255 1.00 89.75 208 THR A N 1
ATOM 1632 C CA . THR A 1 208 ? 6.651 1.074 19.408 1.00 89.75 208 THR A CA 1
ATOM 1633 C C . THR A 1 208 ? 6.419 2.199 20.412 1.00 89.75 208 THR A C 1
ATOM 1635 O O . THR A 1 208 ? 6.582 1.996 21.611 1.00 89.75 208 THR A O 1
ATOM 1638 N N . GLU A 1 209 ? 6.064 3.393 19.934 1.00 89.62 209 GLU A N 1
ATOM 1639 C CA . GLU A 1 209 ? 5.855 4.578 20.776 1.00 89.62 209 GLU A CA 1
ATOM 1640 C C . GLU A 1 209 ? 4.412 4.670 21.304 1.00 89.62 209 GLU A C 1
ATOM 1642 O O . GLU A 1 209 ? 4.126 5.512 22.155 1.00 89.62 209 GLU A O 1
ATOM 1647 N N . GLY A 1 210 ? 3.499 3.819 20.819 1.00 81.75 210 GLY A N 1
ATOM 1648 C CA . GLY A 1 210 ? 2.088 3.813 21.215 1.00 81.75 210 GLY A CA 1
ATOM 1649 C C . GLY A 1 210 ? 1.316 5.056 20.758 1.00 81.75 210 GLY A C 1
ATOM 1650 O O . GLY A 1 210 ? 0.297 5.411 21.351 1.00 81.75 210 GLY A O 1
ATOM 1651 N N . PHE A 1 211 ? 1.803 5.749 19.727 1.00 83.81 211 PHE A N 1
ATOM 1652 C CA . PHE A 1 211 ? 1.157 6.939 19.181 1.00 83.81 211 PHE A CA 1
ATOM 1653 C C . PHE A 1 211 ? 0.115 6.561 18.121 1.00 83.81 211 PHE A C 1
ATOM 1655 O O . PHE A 1 211 ? 0.361 5.751 17.234 1.00 83.81 211 PHE A O 1
ATOM 1662 N N . GLU A 1 212 ? -1.048 7.207 18.186 1.00 82.50 212 GLU A N 1
ATOM 1663 C CA . GLU A 1 212 ? -2.098 7.076 17.179 1.00 82.50 212 GLU A CA 1
ATOM 1664 C C . GLU A 1 212 ? -1.800 7.950 15.954 1.00 82.50 212 GLU A C 1
ATOM 1666 O O . GLU A 1 212 ? -1.911 9.176 16.018 1.00 82.50 212 GLU A O 1
ATOM 1671 N N . ILE A 1 213 ? -1.496 7.319 14.817 1.00 87.25 213 ILE A N 1
ATOM 1672 C CA . ILE A 1 213 ? -1.340 8.012 13.533 1.00 87.25 213 ILE A CA 1
ATOM 1673 C C . ILE A 1 213 ? -2.661 8.687 13.150 1.00 87.25 213 ILE A C 1
ATOM 1675 O O . ILE A 1 213 ? -3.703 8.036 13.133 1.00 87.25 213 ILE A O 1
ATOM 1679 N N . LYS A 1 214 ? -2.611 9.974 12.793 1.00 85.88 214 LYS A N 1
ATOM 1680 C CA . LYS A 1 214 ? -3.753 10.735 12.266 1.00 85.88 214 LYS A CA 1
ATOM 1681 C C . LYS A 1 214 ? -3.372 11.364 10.943 1.00 85.88 214 LYS A C 1
ATOM 1683 O O . LYS A 1 214 ? -2.337 12.022 10.856 1.00 85.88 214 LYS A O 1
ATOM 1688 N N . ALA A 1 215 ? -4.205 11.173 9.927 1.00 79.94 215 ALA A N 1
ATOM 1689 C CA . ALA A 1 215 ? -3.983 11.834 8.654 1.00 79.94 215 ALA A CA 1
ATOM 1690 C C . ALA A 1 215 ? -4.449 13.301 8.722 1.00 79.94 215 ALA A C 1
ATOM 1692 O O . ALA A 1 215 ? -5.369 13.624 9.483 1.00 79.94 215 ALA A O 1
ATOM 1693 N N . PRO A 1 216 ? -3.852 14.200 7.924 1.00 77.31 216 PRO A N 1
ATOM 1694 C CA . PRO A 1 216 ? -4.258 15.597 7.915 1.00 77.31 216 PRO A CA 1
ATOM 1695 C C . PRO A 1 216 ? -5.711 15.745 7.433 1.00 77.31 216 PRO A C 1
ATOM 1697 O O . PRO A 1 216 ? -6.074 15.320 6.335 1.00 77.31 216 PRO A O 1
ATOM 1700 N N . THR A 1 217 ? -6.548 16.363 8.268 1.00 66.94 217 THR A N 1
ATOM 1701 C CA . THR A 1 217 ? -7.927 16.765 7.960 1.00 66.94 217 THR A CA 1
ATOM 1702 C C . THR A 1 217 ? -7.861 18.164 7.350 1.00 66.94 217 THR A C 1
ATOM 1704 O O . THR A 1 217 ? -7.461 19.106 8.029 1.00 66.94 217 THR A O 1
ATOM 1707 N N . GLY A 1 218 ? -8.116 18.288 6.047 1.00 57.66 218 GLY A N 1
ATOM 1708 C CA . GLY A 1 218 ? -7.684 19.405 5.192 1.00 57.66 218 GLY A CA 1
ATOM 1709 C C . GLY A 1 218 ? -8.268 20.805 5.452 1.00 57.66 218 GLY A C 1
ATOM 1710 O O . GLY A 1 218 ? -8.773 21.419 4.518 1.00 57.66 218 GLY A O 1
ATOM 1711 N N . GLU A 1 219 ? -8.140 21.361 6.658 1.00 45.00 219 GLU A N 1
ATOM 1712 C CA . GLU A 1 219 ? -8.481 22.764 6.956 1.00 45.00 219 GLU A CA 1
ATOM 1713 C C . GLU A 1 219 ? -7.299 23.749 6.840 1.00 45.00 219 GLU A C 1
ATOM 1715 O O . GLU A 1 219 ? -7.501 24.960 6.902 1.00 45.00 219 GLU A O 1
ATOM 1720 N N . ALA A 1 220 ? -6.071 23.285 6.597 1.00 36.22 220 ALA A N 1
ATOM 1721 C CA . ALA A 1 220 ? -4.922 24.158 6.341 1.00 36.22 220 ALA A CA 1
ATOM 1722 C C . ALA A 1 220 ? -4.349 23.908 4.939 1.00 36.22 220 ALA A C 1
ATOM 1724 O O . ALA A 1 220 ? -4.469 22.814 4.396 1.00 36.22 220 ALA A O 1
ATOM 1725 N N . GLY A 1 221 ? -3.751 24.930 4.323 1.00 41.97 221 GLY A N 1
ATOM 1726 C CA . GLY A 1 221 ? -3.123 24.864 2.998 1.00 41.97 221 GLY A CA 1
ATOM 1727 C C . GLY A 1 221 ? -1.871 23.978 2.964 1.00 41.97 221 GLY A C 1
ATOM 1728 O O . GLY A 1 221 ? -0.770 24.484 2.798 1.00 41.97 221 GLY A O 1
ATOM 1729 N N . VAL A 1 222 ? -2.051 22.664 3.115 1.00 46.53 222 VAL A N 1
ATOM 1730 C CA . VAL A 1 222 ? -1.004 21.658 3.397 1.00 46.53 222 VAL A CA 1
ATOM 1731 C C . VAL A 1 222 ? -0.413 21.044 2.120 1.00 46.53 222 VAL A C 1
ATOM 1733 O O . VAL A 1 222 ? 0.297 20.051 2.189 1.00 46.53 222 VAL A O 1
ATOM 1736 N N . VAL A 1 223 ? -0.649 21.611 0.932 1.00 44.38 223 VAL A N 1
ATOM 1737 C CA . VAL A 1 223 ? 0.020 21.081 -0.275 1.00 44.38 223 VAL A CA 1
ATOM 1738 C C . VAL A 1 223 ? 1.552 21.209 -0.137 1.00 44.38 223 VAL A C 1
ATOM 1740 O O . VAL A 1 223 ? 2.257 20.270 -0.482 1.00 44.38 223 VAL A O 1
ATOM 1743 N N . ASP A 1 224 ? 2.045 22.277 0.511 1.00 37.22 224 ASP A N 1
ATOM 1744 C CA . ASP A 1 224 ? 3.478 22.500 0.805 1.00 37.22 224 ASP A CA 1
ATOM 1745 C C . ASP A 1 224 ? 4.021 21.654 1.984 1.00 37.22 224 ASP A C 1
ATOM 1747 O O . ASP A 1 224 ? 5.182 21.247 1.990 1.00 37.22 224 ASP A O 1
ATOM 1751 N N . GLU A 1 225 ? 3.208 21.376 3.011 1.00 39.28 225 GLU A N 1
ATOM 1752 C CA . GLU A 1 225 ? 3.647 20.631 4.210 1.00 39.28 225 GLU A CA 1
ATOM 1753 C C . GLU A 1 225 ? 3.619 19.111 3.999 1.00 39.28 225 GLU A C 1
ATOM 1755 O O . GLU A 1 225 ? 4.490 18.404 4.508 1.00 39.28 225 GLU A O 1
ATOM 1760 N N . LEU A 1 226 ? 2.658 18.606 3.214 1.00 41.94 226 LEU A N 1
ATOM 1761 C CA . LEU A 1 226 ? 2.624 17.204 2.801 1.00 41.94 226 LEU A CA 1
ATOM 1762 C C . LEU A 1 226 ? 3.800 16.899 1.864 1.00 41.94 226 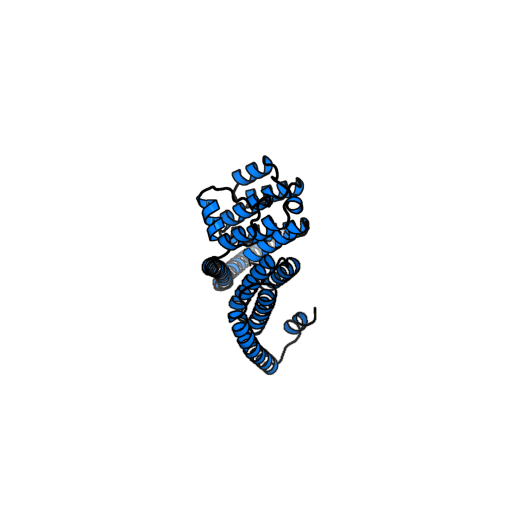LEU A C 1
ATOM 1764 O O . LEU A 1 226 ? 4.417 15.850 2.005 1.00 41.94 226 LEU A O 1
ATOM 1768 N N . GLU A 1 227 ? 4.168 17.828 0.972 1.00 43.72 227 GLU A N 1
ATOM 1769 C CA . GLU A 1 227 ? 5.417 17.732 0.208 1.00 43.72 227 GLU A CA 1
ATOM 1770 C C . GLU A 1 227 ? 6.620 17.630 1.159 1.00 43.72 227 GLU A C 1
ATOM 1772 O O . GLU A 1 227 ? 7.364 16.657 1.096 1.00 43.72 227 GLU A O 1
ATOM 1777 N N . SER A 1 228 ? 6.773 18.546 2.121 1.00 42.28 228 SER A N 1
ATOM 1778 C CA . SER A 1 228 ? 7.924 18.532 3.040 1.00 42.28 228 SER A CA 1
ATOM 1779 C C . SER A 1 228 ? 8.034 17.287 3.938 1.00 42.28 228 SER A C 1
ATOM 1781 O O . SER A 1 228 ? 9.148 16.959 4.348 1.00 42.28 228 SER A O 1
ATOM 1783 N N . LEU A 1 229 ? 6.924 16.628 4.289 1.00 44.41 229 LEU A N 1
ATOM 1784 C CA . LEU A 1 229 ? 6.909 15.412 5.121 1.00 44.41 229 LEU A CA 1
ATOM 1785 C C . LEU A 1 229 ? 7.098 14.120 4.309 1.00 44.41 229 LEU A C 1
ATOM 1787 O O . LEU A 1 229 ? 7.577 13.134 4.858 1.00 44.41 229 LEU A O 1
ATOM 1791 N N . LEU A 1 230 ? 6.748 14.118 3.018 1.00 48.72 230 LEU A N 1
ATOM 1792 C CA . LEU A 1 230 ? 6.795 12.933 2.150 1.00 48.72 230 LEU A CA 1
ATOM 1793 C C . LEU A 1 230 ? 8.141 12.727 1.424 1.00 48.72 230 LEU A C 1
ATOM 1795 O O . LEU A 1 230 ? 8.342 11.676 0.814 1.00 48.72 230 LEU A O 1
ATOM 1799 N N . PHE A 1 231 ? 9.071 13.687 1.467 1.00 45.47 231 PHE A N 1
ATOM 1800 C CA . PHE A 1 231 ? 10.370 13.588 0.785 1.00 45.47 231 PHE A CA 1
ATOM 1801 C C . PHE A 1 231 ? 11.487 12.991 1.672 1.00 45.47 231 PHE A C 1
ATOM 1803 O O . PHE A 1 231 ? 12.438 13.682 2.031 1.00 45.47 231 PHE A O 1
ATOM 1810 N N . ASP A 1 232 ? 11.427 11.679 1.941 1.00 48.09 232 ASP A N 1
ATOM 1811 C CA . ASP A 1 232 ? 12.631 10.839 2.129 1.00 48.09 232 ASP A CA 1
ATOM 1812 C C . ASP A 1 232 ? 12.654 9.709 1.076 1.00 48.09 232 ASP A C 1
ATOM 1814 O O . ASP A 1 232 ? 12.247 8.571 1.344 1.00 48.09 232 ASP A O 1
ATOM 1818 N N . PRO A 1 233 ? 13.107 10.008 -0.156 1.00 44.34 233 PRO A N 1
ATOM 1819 C CA . PRO A 1 233 ? 13.124 9.039 -1.250 1.00 44.34 233 PRO A CA 1
ATOM 1820 C C . PRO A 1 233 ? 14.076 7.860 -0.990 1.00 44.34 233 PRO A C 1
ATOM 1822 O O . PRO A 1 233 ? 13.889 6.783 -1.554 1.00 44.34 233 PRO A O 1
ATOM 1825 N N . GLU A 1 234 ? 15.085 8.026 -0.128 1.00 43.34 234 GLU A N 1
ATOM 1826 C CA . GLU A 1 234 ? 16.017 6.945 0.196 1.00 43.34 234 GLU A CA 1
ATOM 1827 C C . GLU A 1 234 ? 15.431 5.976 1.231 1.00 43.34 234 GLU A C 1
ATOM 1829 O O . GLU A 1 234 ? 15.660 4.767 1.136 1.00 43.34 234 GLU A O 1
ATOM 1834 N N . GLY A 1 235 ? 14.654 6.479 2.195 1.00 45.75 235 GLY A N 1
ATOM 1835 C CA . GLY A 1 235 ? 13.973 5.668 3.205 1.00 45.75 235 GLY A CA 1
ATOM 1836 C C . GLY A 1 235 ? 12.877 4.771 2.622 1.00 45.75 235 GLY A C 1
ATOM 1837 O O . GLY A 1 235 ? 12.833 3.572 2.916 1.00 45.75 235 GLY A O 1
ATOM 1838 N N . ALA A 1 236 ? 12.035 5.318 1.739 1.00 44.50 236 ALA A N 1
ATOM 1839 C CA . ALA A 1 236 ? 10.949 4.573 1.095 1.00 44.50 236 ALA A CA 1
ATOM 1840 C C . ALA A 1 236 ? 11.470 3.430 0.201 1.00 44.50 236 ALA A C 1
ATOM 1842 O O . ALA A 1 236 ? 10.991 2.296 0.302 1.00 44.50 236 ALA A O 1
ATOM 1843 N N . ALA A 1 237 ? 12.512 3.696 -0.596 1.00 42.53 237 ALA A N 1
ATOM 1844 C CA . ALA A 1 237 ? 13.136 2.702 -1.468 1.00 42.53 237 ALA A CA 1
ATOM 1845 C C . ALA A 1 237 ? 13.795 1.554 -0.681 1.00 42.53 237 ALA A C 1
ATOM 1847 O O . ALA A 1 237 ? 13.653 0.388 -1.051 1.00 42.53 237 ALA A O 1
ATOM 1848 N N . ARG A 1 238 ? 14.477 1.851 0.438 1.00 49.81 238 ARG A N 1
ATOM 1849 C CA . ARG A 1 238 ? 15.097 0.820 1.297 1.00 49.81 238 ARG A CA 1
ATOM 1850 C C . ARG A 1 238 ? 14.059 -0.090 1.945 1.00 49.81 238 ARG A C 1
ATOM 1852 O O . ARG A 1 238 ? 14.255 -1.301 1.987 1.00 49.81 238 ARG A O 1
ATOM 1859 N N . ALA A 1 239 ? 12.957 0.477 2.430 1.00 49.31 239 ALA A N 1
ATOM 1860 C CA . ALA A 1 239 ? 11.925 -0.294 3.110 1.00 49.31 239 ALA A CA 1
ATOM 1861 C C . ALA A 1 239 ? 11.143 -1.200 2.146 1.00 49.31 239 ALA A C 1
ATOM 1863 O O . ALA A 1 239 ? 10.884 -2.358 2.465 1.00 49.31 239 ALA A O 1
ATOM 1864 N N . GLN A 1 240 ? 10.841 -0.709 0.940 1.00 50.97 240 GLN A N 1
ATOM 1865 C CA . GLN A 1 240 ? 10.211 -1.525 -0.095 1.00 50.97 240 GLN A CA 1
ATOM 1866 C C . GLN A 1 240 ? 11.134 -2.660 -0.564 1.00 50.97 240 GLN A C 1
ATOM 1868 O O . GLN A 1 240 ? 10.673 -3.776 -0.791 1.00 50.97 240 GLN A O 1
ATOM 1873 N N . MET A 1 241 ? 12.439 -2.401 -0.678 1.00 49.47 241 MET A N 1
ATOM 1874 C CA . MET A 1 241 ? 13.408 -3.421 -1.078 1.00 49.47 241 MET A CA 1
ATOM 1875 C C . MET A 1 241 ? 13.566 -4.517 -0.015 1.00 49.47 241 MET A C 1
ATOM 1877 O O . MET A 1 241 ? 13.612 -5.687 -0.378 1.00 49.47 241 MET A O 1
ATOM 1881 N N . ALA A 1 242 ? 13.534 -4.164 1.275 1.00 55.06 242 ALA A N 1
ATOM 1882 C CA . ALA A 1 242 ? 13.567 -5.132 2.374 1.00 55.06 242 ALA A CA 1
ATOM 1883 C C . ALA A 1 242 ? 12.329 -6.052 2.405 1.00 55.06 242 ALA A C 1
ATOM 1885 O O . ALA A 1 242 ? 12.460 -7.250 2.635 1.00 55.06 242 ALA A O 1
ATOM 1886 N N . GLU A 1 243 ? 11.130 -5.525 2.128 1.00 53.44 243 GLU A N 1
ATOM 1887 C CA . GLU A 1 243 ? 9.907 -6.342 2.033 1.00 53.44 243 GLU A CA 1
ATOM 1888 C C . GLU A 1 243 ? 9.926 -7.276 0.814 1.00 53.44 243 GLU A C 1
ATOM 1890 O O . GLU A 1 243 ? 9.508 -8.428 0.907 1.00 53.44 243 GLU A O 1
ATOM 1895 N N . ILE A 1 244 ? 10.445 -6.802 -0.326 1.00 59.28 244 ILE A N 1
ATOM 1896 C CA . ILE A 1 244 ? 10.601 -7.631 -1.530 1.00 59.28 244 ILE A CA 1
ATOM 1897 C C . ILE A 1 244 ? 11.636 -8.738 -1.294 1.00 59.28 244 ILE A C 1
ATOM 1899 O O . ILE A 1 244 ? 11.427 -9.866 -1.731 1.00 59.28 244 ILE A O 1
ATOM 1903 N N . GLU A 1 245 ? 12.732 -8.442 -0.596 1.00 52.50 245 GLU A N 1
ATOM 1904 C CA . GLU A 1 245 ? 13.739 -9.440 -0.222 1.00 52.50 245 GLU A CA 1
ATOM 1905 C C . GLU A 1 245 ? 13.181 -10.473 0.762 1.00 52.50 245 GLU A C 1
ATOM 1907 O O . GLU A 1 245 ? 13.437 -11.661 0.585 1.00 52.50 245 GLU A O 1
ATOM 1912 N N . ALA A 1 246 ? 12.365 -10.061 1.736 1.00 58.81 246 ALA A N 1
ATOM 1913 C CA . ALA A 1 246 ? 11.688 -10.982 2.649 1.00 58.81 246 ALA A CA 1
ATOM 1914 C C . ALA A 1 246 ? 10.688 -11.899 1.916 1.00 58.81 246 ALA A C 1
ATOM 1916 O O . ALA A 1 246 ? 10.653 -13.103 2.168 1.00 58.81 246 ALA A O 1
ATOM 1917 N N . ALA A 1 247 ? 9.918 -11.357 0.965 1.00 54.47 247 ALA A N 1
ATOM 1918 C CA . ALA A 1 247 ? 9.005 -12.145 0.134 1.00 54.47 247 ALA A CA 1
ATOM 1919 C C . ALA A 1 247 ? 9.756 -13.115 -0.799 1.00 54.47 247 ALA A C 1
ATOM 1921 O O . ALA A 1 247 ? 9.349 -14.262 -0.956 1.00 54.47 247 ALA A O 1
ATOM 1922 N N . ALA A 1 248 ? 10.886 -12.686 -1.371 1.00 55.19 248 ALA A N 1
ATOM 1923 C CA . ALA A 1 248 ? 11.723 -13.532 -2.220 1.00 55.19 248 ALA A CA 1
ATOM 1924 C C . ALA A 1 248 ? 12.434 -14.649 -1.436 1.00 55.19 248 ALA A C 1
ATOM 1926 O O . ALA A 1 248 ? 12.619 -15.738 -1.969 1.00 55.19 248 ALA A O 1
ATOM 1927 N N . GLN A 1 249 ? 12.812 -14.402 -0.176 1.00 57.59 249 GLN A N 1
ATOM 1928 C CA . GLN A 1 249 ? 13.426 -15.413 0.694 1.00 57.59 249 GLN A CA 1
ATOM 1929 C C . GLN A 1 249 ? 12.435 -16.506 1.111 1.00 57.59 249 GLN A C 1
ATOM 1931 O O . GLN A 1 249 ? 12.834 -17.663 1.218 1.00 57.59 249 GLN A O 1
ATOM 1936 N N . LYS A 1 250 ? 11.148 -16.166 1.272 1.00 56.19 250 LYS A N 1
ATOM 1937 C CA . LYS A 1 250 ? 10.074 -17.152 1.481 1.00 56.19 250 LYS A CA 1
ATOM 1938 C C . LYS A 1 250 ? 9.819 -18.029 0.250 1.00 56.19 250 LYS A C 1
ATOM 1940 O O . LYS A 1 250 ? 9.571 -19.214 0.409 1.00 56.19 250 LYS A O 1
ATOM 1945 N N . GLU A 1 251 ? 9.934 -17.484 -0.965 1.00 48.81 251 GLU A N 1
ATOM 1946 C CA . GLU A 1 251 ? 9.838 -18.268 -2.215 1.00 48.81 251 GLU A CA 1
ATOM 1947 C C . GLU A 1 251 ? 11.088 -19.128 -2.503 1.00 48.81 251 GLU A C 1
ATOM 1949 O O . GLU A 1 251 ? 11.032 -20.005 -3.361 1.00 48.81 251 GLU A O 1
ATOM 1954 N N . SER A 1 252 ? 12.219 -18.887 -1.825 1.00 44.19 252 SER A N 1
ATOM 1955 C CA . SER A 1 252 ? 13.478 -19.620 -2.031 1.00 44.19 252 SER A CA 1
ATOM 1956 C C . SER A 1 252 ? 13.813 -20.631 -0.932 1.00 44.19 252 SER A C 1
ATOM 1958 O O . SER A 1 252 ? 14.955 -21.096 -0.880 1.00 44.19 252 SER A O 1
ATOM 1960 N N . ALA A 1 253 ? 12.875 -20.935 -0.027 1.00 40.47 253 ALA A N 1
ATOM 1961 C CA . ALA A 1 253 ? 13.057 -22.028 0.922 1.00 40.47 253 ALA A CA 1
ATOM 1962 C C . ALA A 1 253 ? 13.318 -23.333 0.136 1.00 40.47 253 ALA A C 1
ATOM 1964 O O . ALA A 1 253 ? 12.631 -23.586 -0.857 1.00 40.47 253 ALA A O 1
ATOM 1965 N N . PRO A 1 254 ? 14.356 -24.113 0.487 1.00 41.16 254 PRO A N 1
ATOM 1966 C CA . PRO A 1 254 ? 14.695 -25.317 -0.256 1.00 41.16 254 PRO A CA 1
ATOM 1967 C C . PRO A 1 254 ? 13.557 -26.336 -0.138 1.00 41.16 254 PRO A C 1
ATOM 1969 O O . PRO A 1 254 ? 13.009 -26.531 0.942 1.00 41.16 254 PRO A O 1
ATOM 1972 N N . GLU A 1 255 ? 13.264 -27.024 -1.242 1.00 47.66 255 GLU A N 1
ATOM 1973 C CA . GLU A 1 255 ? 12.304 -28.137 -1.379 1.00 47.66 255 GLU A CA 1
ATOM 1974 C C . GLU A 1 255 ? 12.575 -29.339 -0.430 1.00 47.66 255 GLU A C 1
ATOM 1976 O O . GLU A 1 255 ? 11.953 -30.386 -0.575 1.00 47.66 255 GLU A O 1
ATOM 1981 N N . GLU A 1 256 ? 13.480 -29.215 0.548 1.00 45.69 256 GLU A N 1
ATOM 1982 C CA . GLU A 1 256 ? 13.774 -30.239 1.561 1.00 45.69 256 GLU A CA 1
ATOM 1983 C C . GLU A 1 256 ? 12.650 -30.400 2.598 1.00 45.69 256 GLU A C 1
ATOM 1985 O O . GLU A 1 256 ? 12.508 -31.486 3.146 1.00 45.69 256 GLU A O 1
ATOM 1990 N N . GLU A 1 257 ? 11.815 -29.381 2.838 1.00 44.72 257 GLU A N 1
ATOM 1991 C CA . GLU A 1 257 ? 10.697 -29.501 3.795 1.00 44.72 257 GLU A CA 1
ATOM 1992 C C . GLU A 1 257 ? 9.488 -30.248 3.196 1.00 44.72 257 GLU A C 1
ATOM 1994 O O . GLU A 1 257 ? 8.773 -30.935 3.913 1.00 44.72 257 GLU A O 1
ATOM 1999 N N . VAL A 1 258 ? 9.325 -30.228 1.865 1.00 47.38 258 VAL A N 1
ATOM 2000 C CA . VAL A 1 258 ? 8.277 -31.002 1.167 1.00 47.38 258 VAL A CA 1
ATOM 2001 C C . VAL A 1 258 ? 8.666 -32.480 1.038 1.00 47.38 258 VAL A C 1
ATOM 2003 O O . VAL A 1 258 ? 7.798 -33.340 0.978 1.00 47.38 258 VAL A O 1
ATOM 2006 N N . ALA A 1 259 ? 9.963 -32.807 1.026 1.00 46.00 259 ALA A N 1
ATOM 2007 C CA . ALA A 1 259 ? 10.414 -34.201 1.034 1.00 46.00 259 ALA A CA 1
ATOM 2008 C C . ALA A 1 259 ? 10.179 -34.883 2.395 1.00 46.00 259 ALA A C 1
ATOM 2010 O O . ALA A 1 259 ? 9.852 -36.064 2.421 1.00 46.00 259 ALA A O 1
ATOM 2011 N N . ALA A 1 260 ? 10.292 -34.140 3.502 1.00 48.38 260 ALA A N 1
ATOM 2012 C CA . ALA A 1 260 ? 10.042 -34.674 4.840 1.00 48.38 260 ALA A CA 1
ATOM 2013 C C . ALA A 1 260 ? 8.547 -34.938 5.102 1.00 48.38 260 ALA A C 1
ATOM 2015 O O . ALA A 1 260 ? 8.214 -35.950 5.706 1.00 48.38 260 ALA A O 1
ATOM 2016 N N . GLU A 1 261 ? 7.645 -34.085 4.600 1.00 48.06 261 GLU A N 1
ATOM 2017 C CA . GLU A 1 261 ? 6.194 -34.318 4.722 1.00 48.06 261 GLU A CA 1
ATOM 2018 C C . GLU A 1 261 ? 5.697 -35.465 3.821 1.00 48.06 261 GLU A C 1
ATOM 2020 O O . GLU A 1 261 ? 4.741 -36.147 4.177 1.00 48.06 261 GLU A O 1
ATOM 2025 N N . VAL A 1 262 ? 6.362 -35.732 2.688 1.00 50.00 262 VAL A N 1
ATOM 2026 C CA . VAL A 1 262 ? 6.028 -36.877 1.815 1.00 50.00 262 VAL A CA 1
ATOM 2027 C C . VAL A 1 262 ? 6.579 -38.199 2.368 1.00 50.00 262 VAL A C 1
ATOM 2029 O O . VAL A 1 262 ? 5.915 -39.221 2.229 1.00 50.00 262 VAL A O 1
ATOM 2032 N N . GLU A 1 263 ? 7.745 -38.201 3.030 1.00 51.12 263 GLU A N 1
ATOM 2033 C CA . GLU A 1 263 ? 8.252 -39.402 3.720 1.00 51.12 263 GLU A CA 1
ATOM 2034 C C . GLU A 1 263 ? 7.397 -39.768 4.953 1.00 51.12 263 GLU A C 1
ATOM 2036 O O . GLU A 1 263 ? 7.170 -40.953 5.188 1.00 51.12 263 GLU A O 1
ATOM 2041 N N . GLU A 1 264 ? 6.850 -38.792 5.694 1.00 51.88 264 GLU A N 1
ATOM 2042 C CA . GLU A 1 264 ? 5.921 -39.076 6.807 1.00 51.88 264 GLU A CA 1
ATOM 2043 C C . GLU A 1 264 ? 4.533 -39.563 6.333 1.00 51.88 264 GLU A C 1
ATOM 2045 O O . GLU A 1 264 ? 3.908 -40.362 7.030 1.00 51.88 264 GLU A O 1
ATOM 2050 N N . GLU A 1 265 ? 4.046 -39.149 5.152 1.00 50.84 265 GLU A N 1
ATOM 2051 C CA . GLU A 1 265 ? 2.804 -39.698 4.574 1.00 50.84 265 GLU A CA 1
ATOM 2052 C C . GLU A 1 265 ? 2.988 -41.122 4.007 1.00 50.84 265 GLU A C 1
ATOM 2054 O O . GLU A 1 265 ? 2.086 -41.944 4.171 1.00 50.84 265 GLU A O 1
ATOM 2059 N N . GLU A 1 266 ? 4.146 -41.461 3.415 1.00 50.69 266 GLU A N 1
ATOM 2060 C CA . GLU A 1 266 ? 4.420 -42.828 2.925 1.00 50.69 266 GLU A CA 1
ATOM 2061 C C . GLU A 1 266 ? 4.628 -43.845 4.068 1.00 50.69 266 GLU A C 1
ATOM 2063 O O . GLU A 1 266 ? 4.194 -44.992 3.941 1.00 50.69 266 GLU A O 1
ATOM 2068 N N . GLU A 1 267 ? 5.221 -43.455 5.207 1.00 55.41 267 GLU A N 1
ATOM 2069 C CA . GLU A 1 267 ? 5.310 -44.342 6.384 1.00 55.41 267 GLU A CA 1
ATOM 2070 C C . GLU A 1 267 ? 3.928 -44.607 7.011 1.00 55.41 267 GLU A C 1
ATOM 2072 O O . GLU A 1 267 ? 3.653 -45.722 7.456 1.00 55.41 267 GLU A O 1
ATOM 2077 N N . HIS A 1 268 ? 3.019 -43.626 6.979 1.00 53.59 268 HIS A N 1
ATOM 2078 C CA . HIS A 1 268 ? 1.688 -43.764 7.574 1.00 53.59 268 HIS A CA 1
ATOM 2079 C C . HIS A 1 268 ? 0.697 -44.557 6.697 1.00 53.59 268 HIS A C 1
ATOM 2081 O O . HIS A 1 268 ? -0.280 -45.099 7.224 1.00 53.59 268 HIS A O 1
ATOM 2087 N N . GLU A 1 269 ? 0.927 -44.633 5.379 1.00 54.38 269 GLU A N 1
ATOM 2088 C CA . GLU A 1 269 ? 0.169 -45.498 4.460 1.00 54.38 269 GLU A CA 1
ATOM 2089 C C . GLU A 1 269 ? 0.642 -46.963 4.546 1.00 54.38 269 GLU A C 1
ATOM 2091 O O . GLU A 1 269 ? -0.191 -47.867 4.532 1.00 54.38 269 GLU A O 1
ATOM 2096 N N . ALA A 1 270 ? 1.944 -47.204 4.752 1.00 56.31 270 ALA A N 1
ATOM 2097 C CA . ALA A 1 270 ? 2.498 -48.553 4.913 1.00 56.31 270 ALA A CA 1
ATOM 2098 C C . ALA A 1 270 ? 2.061 -49.240 6.223 1.00 56.31 270 ALA A C 1
ATOM 2100 O O . ALA A 1 270 ? 1.730 -50.423 6.207 1.00 56.31 270 ALA A O 1
ATOM 2101 N N . GLU A 1 271 ? 1.991 -48.509 7.344 1.00 57.44 271 GLU A N 1
ATOM 2102 C CA . GLU A 1 271 ? 1.477 -49.068 8.610 1.00 57.44 271 GLU A CA 1
ATOM 2103 C C . GLU A 1 271 ? -0.024 -49.397 8.540 1.00 57.44 271 GLU A C 1
ATOM 2105 O O . GLU A 1 271 ? -0.512 -50.253 9.275 1.00 57.44 271 GLU A O 1
ATOM 2110 N N . LYS A 1 272 ? -0.765 -48.752 7.632 1.00 56.47 272 LYS A N 1
ATOM 2111 C CA . LYS A 1 272 ? -2.204 -48.972 7.471 1.00 56.47 272 LYS A CA 1
ATOM 2112 C C . LYS A 1 272 ? -2.530 -50.174 6.580 1.00 56.47 272 LYS A C 1
ATOM 2114 O O . LYS A 1 272 ? -3.548 -50.819 6.805 1.00 56.47 272 LYS A O 1
ATOM 2119 N N . GLU A 1 273 ? -1.674 -50.486 5.605 1.00 56.62 273 GLU A N 1
ATOM 2120 C CA . GLU A 1 273 ? -1.795 -51.713 4.805 1.00 56.62 273 GLU A CA 1
ATOM 2121 C C . GLU A 1 273 ? -1.400 -52.969 5.612 1.00 56.62 273 GLU A C 1
ATOM 2123 O O . GLU A 1 273 ? -2.012 -54.015 5.418 1.00 56.62 273 GLU A O 1
ATOM 2128 N N . GLU A 1 274 ? -0.460 -52.881 6.568 1.00 57.56 274 GLU A N 1
ATOM 2129 C CA . GLU A 1 274 ? -0.139 -54.016 7.459 1.00 57.56 274 GLU A CA 1
ATOM 2130 C C . GLU A 1 274 ? -1.254 -54.311 8.489 1.00 57.56 274 GLU A C 1
ATOM 2132 O O . GLU A 1 274 ? -1.489 -55.480 8.794 1.00 57.56 274 GLU A O 1
ATOM 2137 N N . GLU A 1 275 ? -1.987 -53.303 8.989 1.00 57.72 275 GLU A N 1
ATOM 2138 C CA . GLU A 1 275 ? -3.146 -53.533 9.878 1.00 57.72 275 GLU A CA 1
ATOM 2139 C C . GLU A 1 275 ? -4.366 -54.125 9.136 1.00 57.72 275 GLU A C 1
ATOM 2141 O O . GLU A 1 275 ? -5.095 -54.927 9.720 1.00 57.72 275 GLU A O 1
ATOM 2146 N N . GLU A 1 276 ? -4.586 -53.792 7.855 1.00 56.38 276 GLU A N 1
ATOM 2147 C CA . GLU A 1 276 ? -5.690 -54.369 7.060 1.00 56.38 276 GLU A CA 1
ATOM 2148 C C . GLU A 1 276 ? -5.419 -55.837 6.648 1.00 56.38 276 GLU A C 1
ATOM 2150 O O . GLU A 1 276 ? -6.360 -56.630 6.584 1.00 56.38 276 GLU A O 1
ATOM 2155 N N . GLU A 1 277 ? -4.157 -56.250 6.450 1.00 56.38 277 GLU A N 1
ATOM 2156 C CA . GLU A 1 277 ? -3.813 -57.661 6.177 1.00 56.38 277 GLU A CA 1
ATOM 2157 C C . GLU A 1 277 ? -3.899 -58.569 7.427 1.00 56.38 277 GLU A C 1
ATOM 2159 O O . GLU A 1 277 ? -4.153 -59.769 7.288 1.00 56.38 277 GLU A O 1
ATOM 2164 N N . GLU A 1 278 ? -3.730 -58.035 8.646 1.00 56.66 278 GLU A N 1
ATOM 2165 C CA . GLU A 1 278 ? -3.952 -58.803 9.885 1.00 56.66 278 GLU A CA 1
ATOM 2166 C C . GLU A 1 278 ? -5.452 -58.991 10.200 1.00 56.66 278 GLU A C 1
ATOM 2168 O O . GLU A 1 278 ? -5.831 -60.069 10.662 1.00 56.66 278 GLU A O 1
ATOM 2173 N N . GLU A 1 279 ? -6.324 -58.018 9.889 1.00 55.28 279 GLU A N 1
ATOM 2174 C CA . GLU A 1 279 ? -7.785 -58.166 10.063 1.00 55.28 279 GLU A CA 1
ATOM 2175 C C . GLU A 1 279 ? -8.408 -59.160 9.058 1.00 55.28 279 GLU A C 1
ATOM 2177 O O . GLU A 1 279 ? -9.272 -59.949 9.444 1.00 55.28 279 GLU A O 1
ATOM 2182 N N . GLU A 1 280 ? -7.949 -59.208 7.798 1.00 54.28 280 GLU A N 1
ATOM 2183 C CA . GLU A 1 280 ? -8.446 -60.198 6.820 1.00 54.28 280 GLU A CA 1
ATOM 2184 C C . GLU A 1 280 ? -7.987 -61.638 7.137 1.00 54.28 280 GLU A C 1
ATOM 2186 O O . GLU A 1 280 ? -8.666 -62.603 6.780 1.00 54.28 280 GLU A O 1
ATOM 2191 N N . GLY A 1 281 ? -6.869 -61.808 7.853 1.00 53.81 281 GLY A N 1
ATOM 2192 C CA . GLY A 1 281 ? -6.381 -63.120 8.291 1.00 53.81 281 GLY A CA 1
ATOM 2193 C C . GLY A 1 281 ? -7.179 -63.735 9.449 1.00 53.81 281 GLY A C 1
ATOM 2194 O O . GLY A 1 281 ? -7.289 -64.960 9.527 1.00 53.81 281 GLY A O 1
ATOM 2195 N N . GLU A 1 282 ? -7.757 -62.914 10.331 1.00 52.31 282 GLU A N 1
ATOM 2196 C CA . GLU A 1 282 ? -8.584 -63.394 11.450 1.00 52.31 282 GLU A CA 1
ATOM 2197 C C . GLU A 1 282 ? -10.018 -63.757 11.012 1.00 52.31 282 GLU A C 1
ATOM 2199 O O . GLU A 1 282 ? -10.623 -64.654 11.604 1.00 52.31 282 GLU A O 1
ATOM 2204 N N . GLU A 1 283 ? -10.550 -63.152 9.940 1.00 51.25 283 GLU A N 1
ATOM 2205 C CA . GLU A 1 283 ? -11.870 -63.517 9.392 1.00 51.25 283 GLU A CA 1
ATOM 2206 C C . GLU A 1 283 ? -11.861 -64.863 8.632 1.00 51.25 283 GLU A C 1
ATOM 2208 O O . GLU A 1 283 ? -12.875 -65.566 8.625 1.00 51.25 283 GLU A O 1
ATOM 2213 N N . GLU A 1 284 ? -10.731 -65.285 8.046 1.00 50.38 284 GLU A N 1
ATOM 2214 C CA . GLU A 1 284 ? -10.630 -66.595 7.375 1.00 50.38 284 GLU A CA 1
ATOM 2215 C C . GLU A 1 284 ? -10.493 -67.782 8.356 1.00 50.38 284 GLU A C 1
ATOM 2217 O O . GLU A 1 284 ? -10.872 -68.903 8.006 1.00 50.38 284 GLU A O 1
ATOM 2222 N N . GLU A 1 285 ? -10.021 -67.572 9.594 1.00 51.00 285 GLU A N 1
ATOM 2223 C CA . GLU A 1 285 ? -9.952 -68.642 10.608 1.00 51.00 285 GLU A CA 1
ATOM 2224 C C . GLU A 1 285 ? -11.307 -68.918 11.300 1.00 51.00 285 GLU A C 1
ATOM 2226 O O . GLU A 1 285 ? -11.522 -70.034 11.781 1.00 51.00 285 GLU A O 1
ATOM 2231 N N . GLU A 1 286 ? -12.260 -67.974 11.300 1.00 49.69 286 GLU A N 1
ATOM 2232 C CA . GLU A 1 286 ? -13.614 -68.204 11.844 1.00 49.69 286 GLU A CA 1
ATOM 2233 C C . GLU A 1 286 ? -14.560 -68.944 10.869 1.00 49.69 286 GLU A C 1
ATOM 2235 O O . GLU A 1 286 ? -15.527 -69.562 11.320 1.00 49.69 286 GLU A O 1
ATOM 2240 N N . GLU A 1 287 ? -14.285 -68.976 9.555 1.00 49.94 287 GLU A N 1
ATOM 2241 C CA . GLU A 1 287 ? -15.103 -69.733 8.582 1.00 49.94 287 GLU A CA 1
ATOM 2242 C C . GLU A 1 287 ? -14.739 -71.234 8.472 1.00 49.94 287 GLU A C 1
ATOM 2244 O O . GLU A 1 287 ? -15.511 -72.006 7.894 1.00 49.94 287 GLU A O 1
ATOM 2249 N N . GLU A 1 288 ? -13.617 -71.696 9.044 1.00 50.22 288 GLU A N 1
ATOM 2250 C CA . GLU A 1 288 ? -13.245 -73.127 9.053 1.00 50.22 288 GLU A CA 1
ATOM 2251 C C . GLU A 1 288 ? -13.758 -73.920 10.281 1.00 50.22 288 GLU A C 1
ATOM 2253 O O . GLU A 1 288 ? -13.623 -75.150 10.305 1.00 50.22 288 GLU A O 1
ATOM 2258 N N . GLU A 1 289 ? -14.392 -73.275 11.274 1.00 52.12 289 GLU A N 1
ATOM 2259 C CA . GLU A 1 289 ? -14.913 -73.943 12.488 1.00 52.12 289 GLU A CA 1
ATOM 2260 C C . GLU A 1 289 ? -16.448 -74.168 12.550 1.00 52.12 289 GLU A C 1
ATOM 2262 O O . GLU A 1 289 ? -16.916 -74.749 13.537 1.00 52.12 289 GLU A O 1
ATOM 2267 N N . ASP A 1 290 ? -17.223 -73.845 11.501 1.00 44.28 290 ASP A N 1
ATOM 2268 C CA . ASP A 1 290 ? -18.688 -74.100 11.421 1.00 44.28 290 ASP A CA 1
ATOM 2269 C C . ASP A 1 290 ? -19.117 -75.287 10.515 1.00 44.28 290 ASP A C 1
ATOM 2271 O O . ASP A 1 290 ? -18.719 -75.373 9.328 1.00 44.28 290 ASP A O 1
#

Radius of gyration: 25.43 Å; chains: 1; bounding box: 39×99×54 Å

Secondary structure (DSSP, 8-state):
--TTTHHHHSS---HHHHHHHHHHHHHHHHHHHHHHTT--SSHHHHHHHHHHHHHHHHTT-HHHHHHHHHHHHHHHHHTT-HHHHHHHHHHHHHH-TT-HHHHHHHHHHHHHHT-HHHHHHHHHHHHHHHHHTT-HHHHHHHHHHHHHH---HHHHHHHHHHHHHTT-HHHHHHHHH---SS-HHHHTTHHHHHHHH--HHHHHHHHHHT-------SSS-THHHHHHHH--HHHHHHHHHHHHHHHHHHHT--THHHHHHHHHHHHHHHHHHHHHHHHHHHHHHHTT--

pLDDT: mean 78.23, std 20.37, range [36.22, 98.44]